Protein AF-A0A7S3FH14-F1 (afdb_monomer)

Mean predicted aligned error: 8.29 Å

Radius of gyration: 18.26 Å; Cα contacts (8 Å, |Δi|>4): 324; chains: 1; bounding box: 45×40×47 Å

Secondary structure (DSSP, 8-state):
-GGGT--EEEEEETHHHHHSTT--SEEEEE----TT-SSHHHHHHHHHHHHHHTSTTS-SEEEE---HHHHHHHHH-TTSHHHHHHHHHHHHHHHHHHHHHTTSTTSSEEEEEE-S----TTS--SS-SHHHH---EEEEEE--TT----S----SSS-------SS-----EETTEE---PPP--THHHHHHHHHHTT-PPPTT--PPP-HHHHHHH-GGG-TT-

Sequence (226 aa):
MRANGRRVWAFGDDTWDGLLPNAFDRASFYPSFDVKDLDTVDRGAVAGMEEALAAPGQWDVAVAHFL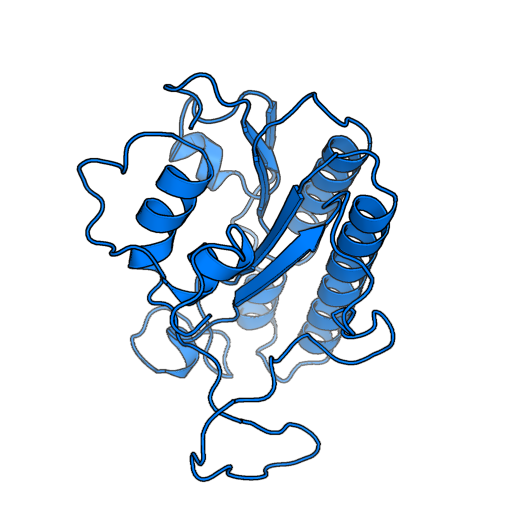GVDHCGHTYAVDHASMHAKLRWTDEVVEAAAAKLAQGQHGRALLIVMGDHGQTMTGDHGGQTPEETNSVLVAAVFGDEGQEEEEGVVALDGKLLTRAARGDCGARTSGNWTDGCLPIMPQLDFAATLALMMGVPVPFSSLGAVSADLWALAHPADRPGV

Organism: NCBI:txid676789

pLDDT: mean 82.59, std 22.15, range [26.31, 98.69]

Foldseek 3Di:
DVVVPFAEEEAFADVCCVVPPPPHPYYDHDHDPPLQDLPPRQVRLLVSLVVPLVDAPNGPYYYRDGCNLLSCCQPPFCPDPSNVVSVVVVVVSLLVSVVSLQVQSNAKDKDKDKDPFAADRNSDQPDDDCRNHDIDIAMAIHHDPDDDPPVPDPDPPDDGPPPQDPDPDDFDDDPPDGPHDRDDDHPLQVQVQVCVLSVHDRPPPRPHDHDPVVNCNSVVVSDPPD

Structure (mmCIF, N/CA/C/O backbone):
data_AF-A0A7S3FH14-F1
#
_entry.id   AF-A0A7S3FH14-F1
#
loop_
_atom_site.group_PDB
_atom_site.id
_atom_site.type_symbol
_atom_site.label_atom_id
_atom_site.label_alt_id
_atom_site.label_comp_id
_atom_site.label_asym_id
_atom_site.label_entity_id
_atom_site.label_seq_id
_atom_site.pdbx_PDB_ins_code
_atom_site.Cartn_x
_atom_site.Cartn_y
_atom_site.Cartn_z
_atom_site.occupancy
_atom_site.B_iso_or_equiv
_atom_site.auth_seq_id
_atom_site.auth_comp_id
_atom_site.auth_asym_id
_atom_site.auth_atom_id
_atom_site.pdbx_PDB_model_num
ATOM 1 N N . MET A 1 1 ? -6.572 -9.018 11.319 1.00 91.69 1 MET A N 1
ATOM 2 C CA . MET A 1 1 ? -7.520 -7.890 11.460 1.00 91.69 1 MET A CA 1
ATOM 3 C C . MET A 1 1 ? -8.964 -8.370 11.571 1.00 91.69 1 MET A C 1
ATOM 5 O O . MET A 1 1 ? -9.491 -8.330 12.675 1.00 91.69 1 MET A O 1
ATOM 9 N N . ARG A 1 2 ? -9.572 -8.904 10.501 1.00 93.81 2 ARG A N 1
ATOM 10 C CA . ARG A 1 2 ? -10.986 -9.329 10.480 1.00 93.81 2 ARG A CA 1
ATOM 11 C C . ARG A 1 2 ? -11.399 -10.309 11.582 1.00 93.81 2 ARG A C 1
ATOM 13 O O . ARG A 1 2 ? -12.393 -10.090 12.262 1.00 93.81 2 ARG A O 1
ATOM 20 N N . ALA A 1 3 ? -10.578 -11.331 11.841 1.00 92.56 3 ALA A N 1
ATOM 21 C CA . ALA A 1 3 ? -10.808 -12.287 12.934 1.00 92.56 3 ALA A CA 1
ATOM 22 C C . ALA A 1 3 ? -10.847 -11.644 14.340 1.00 92.56 3 ALA A C 1
ATOM 24 O O . ALA A 1 3 ? -11.360 -12.251 15.271 1.00 92.56 3 ALA A O 1
ATOM 25 N N . ASN A 1 4 ? -10.334 -10.417 14.488 1.00 95.00 4 ASN A N 1
ATOM 26 C CA . ASN A 1 4 ? -10.378 -9.621 15.717 1.00 95.00 4 ASN A CA 1
ATOM 27 C C . ASN A 1 4 ? -11.415 -8.479 15.629 1.00 95.00 4 ASN A C 1
ATOM 29 O O . ASN A 1 4 ? -11.278 -7.469 16.311 1.00 95.00 4 ASN A O 1
ATOM 33 N N . GLY A 1 5 ? -12.424 -8.605 14.759 1.00 95.62 5 GLY A N 1
ATOM 34 C CA . GLY A 1 5 ? -13.542 -7.662 14.655 1.00 95.62 5 GLY A CA 1
ATOM 35 C C . GLY A 1 5 ? -13.231 -6.342 13.944 1.00 95.62 5 GLY A C 1
ATOM 36 O O . GLY A 1 5 ? -14.051 -5.432 14.002 1.00 95.62 5 GLY A O 1
ATOM 37 N N . ARG A 1 6 ? -12.071 -6.221 13.282 1.00 96.75 6 ARG A N 1
ATOM 38 C CA . ARG A 1 6 ? -11.736 -5.050 12.453 1.00 96.75 6 ARG A CA 1
ATOM 39 C C . ARG A 1 6 ? -12.335 -5.192 11.058 1.00 96.75 6 ARG A C 1
ATOM 41 O O . ARG A 1 6 ? -12.159 -6.237 10.440 1.00 96.75 6 ARG A O 1
ATOM 48 N N . ARG A 1 7 ? -12.971 -4.140 10.552 1.00 97.62 7 ARG A N 1
ATOM 49 C CA . ARG A 1 7 ? -13.554 -4.081 9.207 1.00 97.62 7 ARG A CA 1
ATOM 50 C C . ARG A 1 7 ? -12.477 -3.750 8.188 1.00 97.62 7 ARG A C 1
ATOM 52 O O . ARG A 1 7 ? -11.845 -2.697 8.294 1.00 97.62 7 ARG A O 1
ATOM 59 N N . VAL A 1 8 ? -12.266 -4.639 7.224 1.00 98.00 8 VAL A N 1
ATOM 60 C CA . VAL A 1 8 ? -11.168 -4.523 6.254 1.00 98.00 8 VAL A CA 1
ATOM 61 C C . VAL A 1 8 ? -11.719 -4.389 4.844 1.00 98.00 8 VAL A C 1
ATOM 63 O O . VAL A 1 8 ? -12.441 -5.268 4.371 1.00 98.00 8 VAL A O 1
ATOM 66 N N . TRP A 1 9 ? -11.384 -3.291 4.175 1.00 98.38 9 TRP A N 1
ATOM 67 C CA . TRP A 1 9 ? -11.688 -3.057 2.766 1.00 98.38 9 TRP A CA 1
ATOM 68 C C . TRP A 1 9 ? -10.401 -3.175 1.943 1.00 98.38 9 TRP A C 1
ATOM 70 O O . TRP A 1 9 ? -9.356 -2.693 2.381 1.00 98.38 9 TRP A O 1
ATOM 80 N N . ALA A 1 10 ? -10.458 -3.820 0.778 1.00 98.12 10 ALA A N 1
ATOM 81 C CA . ALA A 1 10 ? -9.296 -3.992 -0.097 1.00 98.12 10 ALA A CA 1
ATOM 82 C C . ALA A 1 10 ? -9.649 -3.805 -1.574 1.00 98.12 10 ALA A C 1
ATOM 84 O O . ALA A 1 10 ? -10.680 -4.276 -2.047 1.00 98.12 10 ALA A O 1
ATOM 85 N N . PHE A 1 11 ? -8.779 -3.134 -2.313 1.00 98.31 11 PHE A N 1
ATOM 86 C CA . PHE A 1 11 ? -8.984 -2.822 -3.721 1.00 98.31 11 PHE A CA 1
ATOM 87 C C . PHE A 1 11 ? -7.672 -2.979 -4.471 1.00 98.31 11 PHE A C 1
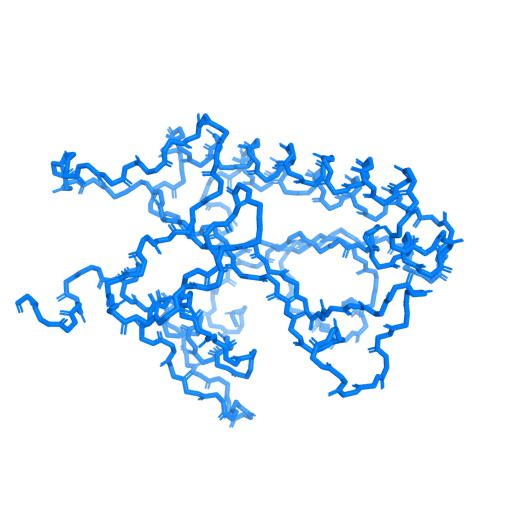ATOM 89 O O . PHE A 1 11 ? -6.638 -2.576 -3.946 1.00 98.31 11 PHE A O 1
ATOM 96 N N . GLY A 1 12 ? -7.703 -3.530 -5.679 1.00 96.94 12 GLY A N 1
ATOM 97 C CA . GLY A 1 12 ? -6.488 -3.711 -6.471 1.00 96.94 12 GLY A CA 1
ATOM 98 C C . GLY A 1 12 ? -6.521 -4.994 -7.273 1.00 96.94 12 GLY A C 1
ATOM 99 O O . GLY A 1 12 ? -7.460 -5.233 -8.024 1.00 96.94 12 GLY A O 1
ATOM 100 N N . ASP A 1 13 ? -5.494 -5.812 -7.147 1.00 95.00 13 ASP A N 1
ATOM 101 C CA . ASP A 1 13 ? -5.299 -6.957 -8.021 1.00 95.00 13 ASP A CA 1
ATOM 102 C C . ASP A 1 13 ? -5.928 -8.255 -7.465 1.00 95.00 13 ASP A C 1
ATOM 104 O O . ASP A 1 13 ? -6.138 -8.418 -6.262 1.00 95.00 13 ASP A O 1
ATOM 108 N N . ASP A 1 14 ? -6.273 -9.181 -8.356 1.00 94.62 14 ASP A N 1
ATOM 109 C CA . ASP A 1 14 ? -7.015 -10.408 -8.045 1.00 94.62 14 ASP A CA 1
ATOM 110 C C . ASP A 1 14 ? -6.205 -11.528 -7.379 1.00 94.62 14 ASP A C 1
ATOM 112 O O . ASP A 1 14 ? -6.796 -12.509 -6.913 1.00 94.62 14 ASP A O 1
ATOM 116 N N . THR A 1 15 ? -4.885 -11.386 -7.226 1.00 93.75 15 THR A N 1
ATOM 117 C CA . THR A 1 15 ? -4.084 -12.385 -6.501 1.00 93.75 15 THR A CA 1
ATOM 118 C C . THR A 1 15 ? -4.471 -12.453 -5.021 1.00 93.75 15 THR A C 1
ATOM 120 O O . THR A 1 15 ? -4.422 -13.526 -4.407 1.00 93.75 15 THR A O 1
ATOM 123 N N . TRP A 1 16 ? -4.935 -11.336 -4.450 1.00 94.25 16 TRP A N 1
ATOM 124 C CA . TRP A 1 16 ? -5.326 -11.240 -3.044 1.00 94.25 16 TRP A CA 1
ATOM 125 C C . TRP A 1 16 ? -6.564 -12.077 -2.718 1.00 94.25 16 TRP A C 1
ATOM 127 O O . TRP A 1 16 ? -6.647 -12.615 -1.613 1.00 94.25 16 TRP A O 1
ATOM 137 N N . ASP A 1 17 ? -7.493 -12.252 -3.661 1.00 88.56 17 ASP A N 1
ATOM 138 C CA . ASP A 1 17 ? -8.692 -13.075 -3.445 1.00 88.56 17 ASP A CA 1
ATOM 139 C C . ASP A 1 17 ? -8.326 -14.554 -3.239 1.00 88.56 17 ASP A C 1
ATOM 141 O O . ASP A 1 17 ? -8.835 -15.228 -2.340 1.00 88.56 17 ASP A O 1
ATOM 145 N N . GLY A 1 18 ? -7.363 -15.045 -4.025 1.00 88.62 18 GLY A N 1
ATOM 146 C CA . GLY A 1 18 ? -6.852 -16.409 -3.904 1.00 88.62 18 GLY A CA 1
ATOM 147 C C . GLY A 1 18 ? -5.981 -16.627 -2.664 1.00 88.62 18 GLY A C 1
ATOM 148 O O . GLY A 1 18 ? -6.071 -17.675 -2.023 1.00 88.62 18 GLY A O 1
ATOM 149 N N . LEU A 1 19 ? -5.135 -15.651 -2.319 1.00 93.00 19 LEU A N 1
ATOM 150 C CA . LEU A 1 19 ? -4.170 -15.762 -1.217 1.00 93.00 19 LEU A CA 1
ATOM 151 C C . LEU A 1 19 ? -4.791 -15.518 0.162 1.00 93.00 19 LEU A C 1
ATOM 153 O O . LEU A 1 19 ? -4.361 -16.119 1.149 1.00 93.00 19 LEU A O 1
ATOM 157 N N . LEU A 1 20 ? -5.787 -14.637 0.243 1.00 92.50 20 LEU A N 1
ATOM 158 C CA . LEU A 1 20 ? -6.373 -14.162 1.494 1.00 92.50 20 LEU A CA 1
ATOM 159 C C . LEU A 1 20 ? -7.896 -14.386 1.520 1.00 92.50 20 LEU A C 1
ATOM 161 O O . LEU A 1 20 ? -8.667 -13.441 1.734 1.00 92.50 20 LEU A O 1
ATOM 165 N N . PRO A 1 21 ? -8.367 -15.640 1.364 1.00 88.75 21 PRO A N 1
ATOM 166 C CA . PRO A 1 21 ? -9.791 -15.925 1.321 1.00 88.75 21 PRO A CA 1
ATOM 167 C C . PRO A 1 21 ? -10.455 -15.508 2.635 1.00 88.75 21 PRO A C 1
ATOM 169 O O . PRO A 1 21 ? -10.011 -15.867 3.728 1.00 88.75 21 PRO A O 1
ATOM 172 N N . ASN A 1 22 ? -11.565 -14.778 2.532 1.00 91.19 22 ASN A N 1
ATOM 173 C CA . ASN A 1 22 ? -12.313 -14.237 3.672 1.00 91.19 22 ASN A CA 1
ATOM 174 C C . ASN A 1 22 ? -11.539 -13.213 4.528 1.00 91.19 22 ASN A C 1
ATOM 176 O O . ASN A 1 22 ? -11.946 -12.960 5.665 1.00 91.19 22 ASN A O 1
ATOM 180 N N . ALA A 1 23 ? -10.457 -12.603 4.040 1.00 93.81 23 ALA A N 1
ATOM 181 C CA . ALA A 1 23 ? -9.751 -11.565 4.797 1.00 93.81 23 ALA A CA 1
ATOM 182 C C . ALA A 1 23 ? -10.461 -10.200 4.784 1.00 93.81 23 ALA A C 1
ATOM 184 O O . ALA A 1 23 ? -10.223 -9.390 5.683 1.00 93.81 23 ALA A O 1
ATOM 185 N N . PHE A 1 24 ? -11.353 -9.973 3.815 1.00 96.25 24 PHE A N 1
ATOM 186 C CA . PHE A 1 24 ? -11.960 -8.672 3.533 1.00 96.25 24 PHE A CA 1
ATOM 187 C C . PHE A 1 24 ? -13.480 -8.689 3.731 1.00 96.25 24 PHE A C 1
ATOM 189 O O . PHE A 1 24 ? -14.153 -9.679 3.440 1.00 96.25 24 PHE A O 1
ATOM 196 N N . ASP A 1 25 ? -14.021 -7.582 4.233 1.00 96.75 25 ASP A N 1
ATOM 197 C CA . ASP A 1 25 ? -15.464 -7.334 4.347 1.00 96.75 25 ASP A CA 1
ATOM 198 C C . ASP A 1 25 ? -16.029 -6.684 3.083 1.00 96.75 25 ASP A C 1
ATOM 200 O O . ASP A 1 25 ? -17.197 -6.877 2.746 1.00 96.75 25 ASP A O 1
ATOM 204 N N . ARG A 1 26 ? -15.183 -5.940 2.366 1.00 96.81 26 ARG A N 1
ATOM 205 C CA . ARG A 1 26 ? -15.458 -5.398 1.039 1.00 96.81 26 ARG A CA 1
ATOM 206 C C . ARG A 1 26 ? -14.201 -5.539 0.196 1.00 96.81 26 ARG A C 1
ATOM 208 O O . ARG A 1 26 ? -13.120 -5.184 0.661 1.00 96.81 26 ARG A O 1
ATOM 215 N N . ALA A 1 27 ? -14.350 -6.041 -1.024 1.00 96.94 27 ALA A N 1
ATOM 216 C CA . ALA A 1 27 ? -13.247 -6.133 -1.962 1.00 96.94 27 ALA A CA 1
ATOM 217 C C . ALA A 1 27 ? -13.682 -5.801 -3.390 1.00 96.94 27 ALA A C 1
ATOM 219 O O . ALA A 1 27 ? -14.811 -6.107 -3.776 1.00 96.94 27 ALA A O 1
ATOM 220 N N . SER A 1 28 ? -12.784 -5.189 -4.161 1.00 96.94 28 SER A N 1
ATOM 221 C CA . SER A 1 28 ? -12.917 -5.054 -5.614 1.00 96.94 28 SER A CA 1
ATOM 222 C C . SER A 1 28 ? -11.564 -5.311 -6.257 1.00 96.94 28 SER A C 1
ATOM 224 O O . SER A 1 28 ? -10.623 -4.544 -6.043 1.00 96.94 28 SER A O 1
ATOM 226 N N . PHE A 1 29 ? -11.472 -6.399 -7.016 1.00 96.88 29 PHE A N 1
ATOM 227 C CA . PHE A 1 29 ? -10.223 -6.850 -7.606 1.00 96.88 29 PHE A CA 1
ATOM 228 C C . PHE A 1 29 ? -10.301 -6.949 -9.127 1.00 96.88 29 PHE A C 1
ATOM 230 O O . PHE A 1 29 ? -11.369 -7.202 -9.690 1.00 96.88 29 PHE A O 1
ATOM 237 N N . TYR A 1 30 ? -9.157 -6.749 -9.775 1.00 96.38 30 TYR A N 1
ATOM 238 C CA . TYR A 1 30 ? -9.013 -6.671 -11.225 1.00 96.38 30 TYR A CA 1
ATOM 239 C C . TYR A 1 30 ? -7.910 -7.627 -11.715 1.00 96.38 30 TYR A C 1
ATOM 241 O O . TYR A 1 30 ? -6.971 -7.893 -10.962 1.00 96.38 30 TYR A O 1
ATOM 249 N N . PRO A 1 31 ? -7.997 -8.136 -12.962 1.00 94.88 31 PRO A N 1
ATOM 250 C CA . PRO A 1 31 ? -6.993 -9.039 -13.523 1.00 94.88 31 PRO A CA 1
ATOM 251 C C . PRO A 1 31 ? -5.582 -8.450 -13.487 1.00 94.88 31 PRO A C 1
ATOM 253 O O . PRO A 1 31 ? -5.347 -7.355 -13.994 1.00 94.88 31 PRO A O 1
ATOM 256 N N . SER A 1 32 ? -4.654 -9.208 -12.912 1.00 93.25 32 SER A N 1
ATOM 257 C CA . SER A 1 32 ? -3.318 -8.733 -12.529 1.00 93.25 32 SER A CA 1
ATOM 258 C C . SER A 1 32 ? -2.188 -9.088 -13.500 1.00 93.25 32 SER A C 1
ATOM 260 O O . SER A 1 32 ? -1.166 -8.419 -13.525 1.00 93.25 32 SER A O 1
ATOM 262 N N . PHE A 1 33 ? -2.347 -10.122 -14.331 1.00 92.62 33 PHE A N 1
ATOM 263 C CA . PHE A 1 33 ? -1.221 -10.711 -15.075 1.00 92.62 33 PHE A CA 1
ATOM 264 C C . PHE A 1 33 ? -0.878 -10.046 -16.421 1.00 92.62 33 PHE A C 1
ATOM 266 O O . PHE A 1 33 ? 0.069 -10.478 -17.085 1.00 92.62 33 PHE A O 1
ATOM 273 N N . ASP A 1 34 ? -1.627 -9.030 -16.862 1.00 94.50 34 ASP A N 1
ATOM 274 C CA . ASP A 1 34 ? -1.262 -8.270 -18.064 1.00 94.50 34 ASP A CA 1
ATOM 275 C C . ASP A 1 34 ? -0.283 -7.146 -17.710 1.00 94.50 34 ASP A C 1
ATOM 277 O O . ASP A 1 34 ? -0.680 -6.019 -17.428 1.00 94.50 34 ASP A O 1
ATOM 281 N N . VAL A 1 35 ? 1.015 -7.448 -17.778 1.00 93.25 35 VAL A N 1
ATOM 282 C CA . VAL A 1 35 ? 2.091 -6.485 -17.476 1.00 93.25 35 VAL A CA 1
ATOM 283 C C . VAL A 1 35 ? 2.088 -5.244 -18.377 1.00 93.25 35 VAL A C 1
ATOM 285 O O . VAL A 1 35 ? 2.743 -4.258 -18.056 1.00 93.25 35 VAL A O 1
ATOM 288 N N . LYS A 1 36 ? 1.375 -5.265 -19.514 1.00 94.88 36 LYS A N 1
ATOM 289 C CA . LYS A 1 36 ? 1.243 -4.094 -20.397 1.00 94.88 36 LYS A CA 1
ATOM 290 C C . LYS A 1 36 ? 0.120 -3.160 -19.967 1.00 94.88 36 LYS A C 1
ATOM 292 O O . LYS A 1 36 ? 0.074 -2.021 -20.434 1.00 94.88 36 LYS A O 1
ATOM 297 N N . ASP A 1 37 ? -0.785 -3.636 -19.123 1.00 96.50 37 ASP A N 1
ATOM 298 C CA . ASP A 1 37 ? -1.816 -2.815 -18.518 1.00 96.50 37 ASP A CA 1
ATOM 299 C C . ASP A 1 37 ? -1.227 -2.070 -17.322 1.00 96.50 37 ASP A C 1
ATOM 301 O O . ASP A 1 37 ? -0.882 -2.663 -16.302 1.00 96.50 37 ASP A O 1
ATOM 305 N N . LEU A 1 38 ? -1.102 -0.752 -17.457 1.00 97.06 38 LEU A N 1
ATOM 306 C CA . LEU A 1 38 ? -0.613 0.102 -16.380 1.00 97.06 38 LEU A CA 1
ATOM 307 C C . LEU A 1 38 ? -1.748 0.673 -15.526 1.00 97.06 38 LEU A C 1
ATOM 309 O O . LEU A 1 38 ? -1.471 1.288 -14.503 1.00 97.06 38 LEU A O 1
ATOM 313 N N . ASP A 1 39 ? -3.008 0.557 -15.945 1.00 97.69 39 ASP A N 1
ATOM 314 C CA . ASP A 1 39 ? -4.057 1.478 -15.508 1.00 97.69 39 ASP A CA 1
ATOM 315 C C . ASP A 1 39 ? -5.303 0.813 -14.935 1.00 97.69 39 ASP A C 1
ATOM 317 O O . ASP A 1 39 ? -5.918 1.409 -14.051 1.00 97.69 39 ASP A O 1
ATOM 321 N N . THR A 1 40 ? -5.723 -0.364 -15.405 1.00 97.62 40 THR A N 1
ATOM 322 C CA . THR A 1 40 ? -7.016 -0.932 -14.979 1.00 97.62 40 THR A CA 1
ATOM 323 C C . THR A 1 40 ? -7.045 -1.204 -13.479 1.00 97.62 40 THR A C 1
ATOM 325 O O . THR A 1 40 ? -7.965 -0.755 -12.792 1.00 97.62 40 THR A O 1
ATOM 328 N N . VAL A 1 41 ? -6.021 -1.894 -12.969 1.00 97.88 41 VAL A N 1
ATOM 329 C CA . VAL A 1 41 ? -5.893 -2.232 -11.545 1.00 97.88 41 VAL A CA 1
ATOM 330 C C . VAL A 1 41 ? -5.798 -0.960 -10.708 1.00 97.88 41 VAL A C 1
ATOM 332 O O . VAL A 1 41 ? -6.593 -0.763 -9.794 1.00 97.88 41 VAL A O 1
ATOM 335 N N . ASP A 1 42 ? -4.900 -0.050 -11.081 1.00 98.44 42 ASP A N 1
ATOM 336 C CA . ASP A 1 42 ? -4.650 1.187 -10.345 1.00 98.44 42 ASP A CA 1
ATOM 337 C C . ASP A 1 42 ? -5.878 2.108 -10.298 1.00 98.44 42 ASP A C 1
ATOM 339 O O . ASP A 1 42 ? -6.232 2.624 -9.240 1.00 98.44 42 ASP A O 1
ATOM 343 N N . ARG A 1 43 ? -6.583 2.306 -11.420 1.00 98.44 43 ARG A N 1
ATOM 344 C CA . ARG A 1 43 ? -7.821 3.109 -11.441 1.00 98.44 43 ARG A CA 1
ATOM 345 C C . ARG A 1 43 ? -8.918 2.459 -10.609 1.00 98.44 43 ARG A C 1
ATOM 347 O O . ARG A 1 43 ? -9.675 3.159 -9.939 1.00 98.44 43 ARG A O 1
ATOM 354 N N . GLY A 1 44 ? -8.997 1.133 -10.647 1.00 98.31 44 GLY A N 1
ATOM 355 C CA . GLY A 1 44 ? -9.900 0.358 -9.814 1.00 98.31 44 GLY A CA 1
ATOM 356 C C . GLY A 1 44 ? -9.603 0.497 -8.320 1.00 98.31 44 GLY A C 1
ATOM 357 O O . GLY A 1 44 ? -10.529 0.687 -7.527 1.00 98.31 44 GLY A O 1
ATOM 358 N N . ALA A 1 45 ? -8.322 0.462 -7.948 1.00 98.44 45 ALA A N 1
ATOM 359 C CA . ALA A 1 45 ? -7.846 0.681 -6.588 1.00 98.44 45 ALA A CA 1
ATOM 360 C C . ALA A 1 45 ? -8.166 2.103 -6.103 1.00 98.44 45 ALA A C 1
ATOM 362 O O . ALA A 1 45 ? -8.698 2.268 -5.004 1.00 98.44 45 ALA A O 1
ATOM 363 N N . VAL A 1 46 ? -7.941 3.119 -6.946 1.00 98.69 46 VAL A N 1
ATOM 364 C CA . VAL A 1 46 ? -8.295 4.519 -6.652 1.00 98.69 46 VAL A CA 1
ATOM 365 C C . VAL A 1 46 ? -9.796 4.685 -6.440 1.00 98.69 46 VAL A C 1
ATOM 367 O O . VAL A 1 46 ? -10.193 5.269 -5.438 1.00 98.69 46 VAL A O 1
ATOM 370 N N . ALA A 1 47 ? -10.642 4.128 -7.309 1.00 98.56 47 ALA A N 1
ATOM 371 C CA . ALA A 1 47 ? -12.094 4.223 -7.147 1.00 98.56 47 ALA A CA 1
ATOM 372 C C . ALA A 1 47 ? -12.574 3.610 -5.817 1.00 98.56 47 ALA A C 1
ATOM 374 O O . ALA A 1 47 ? -13.440 4.168 -5.142 1.00 98.56 47 ALA A O 1
ATOM 375 N N . GLY A 1 48 ? -11.989 2.479 -5.409 1.00 98.38 48 GLY A N 1
ATOM 376 C CA . GLY A 1 48 ? -12.272 1.865 -4.112 1.00 98.38 48 GLY A CA 1
ATOM 377 C C . GLY A 1 48 ? -11.759 2.689 -2.926 1.00 98.38 48 GLY A C 1
ATOM 378 O O . GLY A 1 48 ? -12.462 2.852 -1.928 1.00 98.38 48 GLY A O 1
ATOM 379 N N . MET A 1 49 ? -10.563 3.271 -3.044 1.00 98.31 49 MET A N 1
ATOM 380 C CA . MET A 1 49 ? -10.018 4.192 -2.046 1.00 98.31 49 MET A CA 1
ATOM 381 C C . MET A 1 49 ? -10.910 5.426 -1.868 1.00 98.31 49 MET A C 1
ATOM 383 O O . MET A 1 49 ? -11.204 5.812 -0.739 1.00 98.31 49 MET A O 1
ATOM 387 N N . GLU A 1 50 ? -11.381 6.025 -2.962 1.00 98.31 50 GLU A N 1
ATOM 388 C CA . GLU A 1 50 ? -12.315 7.153 -2.929 1.00 98.31 50 GLU A CA 1
ATOM 389 C C . GLU A 1 50 ? -13.648 6.768 -2.281 1.00 98.31 50 GLU A C 1
ATOM 391 O O . GLU A 1 50 ? -14.187 7.541 -1.487 1.00 98.31 50 GLU A O 1
ATOM 396 N N . GLU A 1 51 ? -14.156 5.560 -2.550 1.00 98.25 51 GLU A N 1
ATOM 397 C CA . GLU A 1 51 ? -15.335 5.030 -1.862 1.00 98.25 51 GLU A CA 1
ATOM 398 C C . GLU A 1 51 ? -15.099 4.923 -0.346 1.00 98.25 51 GLU A C 1
ATOM 400 O O . GLU A 1 51 ? -15.943 5.350 0.444 1.00 98.25 51 GLU A O 1
ATOM 405 N N . ALA A 1 52 ? -13.944 4.397 0.074 1.00 98.38 52 ALA A N 1
ATOM 406 C CA . ALA A 1 52 ? -13.582 4.295 1.485 1.00 98.38 52 ALA A CA 1
ATOM 407 C C . ALA A 1 52 ? -13.483 5.680 2.146 1.00 98.38 52 ALA A C 1
ATOM 409 O O . ALA A 1 52 ? -14.059 5.906 3.214 1.00 98.38 52 ALA A O 1
ATOM 410 N N . LEU A 1 53 ? -12.807 6.634 1.501 1.00 97.75 53 LEU A N 1
ATOM 411 C CA . LEU A 1 53 ? -12.685 8.012 1.984 1.00 97.75 53 LEU A CA 1
ATOM 412 C C . LEU A 1 53 ? -14.050 8.723 2.059 1.00 97.75 53 LEU A C 1
ATOM 414 O O . LEU A 1 53 ? -14.276 9.544 2.939 1.00 97.75 53 LEU A O 1
ATOM 418 N N . ALA A 1 54 ? -15.008 8.377 1.198 1.00 97.62 54 ALA A N 1
ATOM 419 C CA . ALA A 1 54 ? -16.372 8.905 1.263 1.00 97.62 54 ALA A CA 1
ATOM 420 C C . ALA A 1 54 ? -17.265 8.222 2.322 1.00 97.62 54 ALA A C 1
ATOM 422 O O . ALA A 1 54 ? -18.390 8.669 2.555 1.00 97.62 54 ALA A O 1
ATOM 423 N N . ALA A 1 55 ? -16.789 7.152 2.966 1.00 97.25 55 ALA A N 1
ATOM 424 C CA . ALA A 1 55 ? -17.549 6.329 3.905 1.00 97.25 55 ALA A CA 1
ATOM 425 C C . ALA A 1 55 ? -16.894 6.272 5.304 1.00 97.25 55 ALA A C 1
ATOM 427 O O . ALA A 1 55 ? -16.564 5.180 5.792 1.00 97.25 55 ALA A O 1
ATOM 428 N N . PRO A 1 56 ? -16.695 7.422 5.984 1.00 94.50 56 PRO A N 1
ATOM 429 C CA . PRO A 1 56 ? -16.083 7.449 7.306 1.00 94.50 56 PRO A CA 1
ATOM 430 C C . PRO A 1 56 ? -16.849 6.560 8.290 1.00 94.50 56 PRO A C 1
ATOM 432 O O . PRO A 1 56 ? -18.081 6.512 8.312 1.00 94.50 56 PRO A O 1
ATOM 435 N N . GLY A 1 57 ? -16.096 5.821 9.103 1.00 94.25 57 GLY A N 1
ATOM 436 C CA . GLY A 1 57 ? -16.651 4.925 10.107 1.00 94.25 57 GLY A CA 1
ATOM 437 C C . GLY A 1 57 ? -17.239 3.623 9.564 1.00 94.25 57 GLY A C 1
ATOM 438 O O . GLY A 1 57 ? -17.828 2.911 10.369 1.00 94.25 57 GLY A O 1
ATOM 439 N N . GLN A 1 58 ? -17.087 3.278 8.276 1.00 97.25 58 GLN A N 1
ATOM 440 C CA . GLN A 1 58 ? -17.503 1.977 7.708 1.00 97.25 58 GLN A CA 1
ATOM 441 C C . GLN A 1 58 ? -16.374 0.937 7.616 1.00 97.25 58 GLN A C 1
ATOM 443 O O . GLN A 1 58 ? -16.641 -0.260 7.491 1.00 97.25 58 GLN A O 1
ATOM 448 N N . TRP A 1 59 ? -15.126 1.375 7.728 1.00 97.62 59 TRP A N 1
ATOM 449 C CA . TRP A 1 59 ? -13.923 0.549 7.694 1.00 97.62 59 TRP A CA 1
ATOM 450 C C . TRP A 1 59 ? -12.999 0.936 8.851 1.00 97.62 59 TRP A C 1
ATOM 452 O O . TRP A 1 59 ? -13.079 2.051 9.365 1.00 97.62 59 TRP A O 1
ATOM 462 N N . ASP A 1 60 ? -12.141 0.004 9.261 1.00 97.25 60 ASP A N 1
ATOM 463 C CA . ASP A 1 60 ? -11.049 0.264 10.210 1.00 97.25 60 ASP A CA 1
ATOM 464 C C . ASP A 1 60 ? -9.684 0.172 9.510 1.00 97.25 60 ASP A C 1
ATOM 466 O O . ASP A 1 60 ? -8.731 0.827 9.919 1.00 97.25 60 ASP A O 1
ATOM 470 N N . VAL A 1 61 ? -9.595 -0.621 8.435 1.00 97.19 61 VAL A N 1
ATOM 471 C CA . VAL A 1 61 ? -8.454 -0.660 7.512 1.00 97.19 61 VAL A CA 1
ATOM 472 C C . VAL A 1 61 ? -8.984 -0.646 6.081 1.00 97.19 61 VAL A C 1
ATOM 474 O O . VAL A 1 61 ? -9.828 -1.473 5.737 1.00 97.19 61 VAL A O 1
ATOM 477 N N . ALA A 1 62 ? -8.480 0.263 5.254 1.00 98.00 62 ALA A N 1
ATOM 478 C CA . ALA A 1 62 ? -8.710 0.275 3.814 1.00 98.00 62 ALA A CA 1
ATOM 479 C C . ALA A 1 62 ? -7.360 0.170 3.098 1.00 98.00 62 ALA A C 1
ATOM 481 O O . ALA A 1 62 ? -6.420 0.876 3.459 1.00 98.00 62 ALA A O 1
ATOM 482 N N . VAL A 1 63 ? -7.262 -0.720 2.111 1.00 98.19 63 VAL A N 1
ATOM 483 C CA . VAL A 1 63 ? -6.040 -0.941 1.330 1.00 98.19 63 VAL A CA 1
ATOM 484 C C . VAL A 1 63 ? -6.339 -0.753 -0.149 1.00 98.19 63 VAL A C 1
ATOM 486 O O . VAL A 1 63 ? -7.271 -1.360 -0.671 1.00 98.19 63 VAL A O 1
ATOM 489 N N . ALA A 1 64 ? -5.536 0.069 -0.815 1.00 98.38 64 ALA A N 1
ATOM 490 C CA . ALA A 1 64 ? -5.522 0.206 -2.263 1.00 98.38 64 ALA A CA 1
ATOM 491 C C . ALA A 1 64 ? -4.159 -0.281 -2.764 1.00 98.38 64 ALA A C 1
ATOM 493 O O . ALA A 1 64 ? -3.131 0.289 -2.407 1.00 98.38 64 ALA A O 1
ATOM 494 N N . HIS A 1 65 ? -4.163 -1.371 -3.522 1.00 98.12 65 HIS A N 1
ATOM 495 C CA . HIS A 1 65 ? -2.980 -2.034 -4.049 1.00 98.12 65 HIS A CA 1
ATOM 496 C C . HIS A 1 65 ? -2.817 -1.700 -5.536 1.00 98.12 65 HIS A C 1
ATOM 498 O O . HIS A 1 65 ? -3.767 -1.822 -6.311 1.00 98.12 65 HIS A O 1
ATOM 504 N N . PHE A 1 66 ? -1.625 -1.240 -5.908 1.00 97.94 66 PHE A N 1
ATOM 505 C CA . PHE A 1 66 ? -1.299 -0.713 -7.232 1.00 97.94 66 PHE A CA 1
ATOM 506 C C . PHE A 1 66 ? -0.279 -1.637 -7.898 1.00 97.94 66 PHE A C 1
ATOM 508 O O . PHE A 1 66 ? 0.594 -2.166 -7.219 1.00 97.94 66 PHE A O 1
ATOM 515 N N . LEU A 1 67 ? -0.354 -1.783 -9.219 1.00 97.38 67 LEU A N 1
ATOM 516 C CA . LEU A 1 67 ? 0.602 -2.553 -10.028 1.00 97.38 67 LEU A CA 1
ATOM 517 C C . LEU A 1 67 ? 1.286 -1.707 -11.099 1.00 97.38 67 LEU A C 1
ATOM 519 O O . LEU A 1 67 ? 2.324 -2.090 -11.633 1.00 97.38 67 LEU A O 1
ATOM 523 N N . GLY A 1 68 ? 0.733 -0.542 -11.435 1.00 97.31 68 GLY A N 1
ATOM 524 C CA . GLY A 1 68 ? 1.152 0.180 -12.627 1.00 97.31 68 GLY A CA 1
ATOM 525 C C . GLY A 1 68 ? 2.608 0.656 -12.621 1.00 97.31 68 GLY A C 1
ATOM 526 O O . GLY A 1 68 ? 3.185 0.809 -13.695 1.00 97.31 68 GLY A O 1
ATOM 527 N N . VAL A 1 69 ? 3.224 0.870 -11.452 1.00 97.06 69 VAL A N 1
ATOM 528 C CA . VAL A 1 69 ? 4.663 1.189 -11.351 1.00 97.06 69 VAL A CA 1
ATOM 529 C C . VAL A 1 69 ? 5.522 -0.034 -11.679 1.00 97.06 69 VAL A C 1
ATOM 531 O O . VAL A 1 69 ? 6.435 0.088 -12.492 1.00 97.06 69 VAL A O 1
ATOM 534 N N . ASP A 1 70 ? 5.208 -1.201 -11.118 1.00 96.75 70 ASP A N 1
ATOM 535 C CA . ASP A 1 70 ? 5.911 -2.458 -11.410 1.00 96.75 70 ASP A CA 1
ATOM 536 C C . ASP A 1 70 ? 5.766 -2.842 -12.892 1.00 96.75 70 ASP A C 1
ATOM 538 O O . ASP A 1 70 ? 6.742 -2.978 -13.633 1.00 96.75 70 ASP A O 1
ATOM 542 N N . HIS A 1 71 ? 4.527 -2.861 -13.381 1.00 97.50 71 HIS A N 1
ATOM 543 C CA . HIS A 1 71 ? 4.209 -3.147 -14.778 1.00 97.50 71 HIS A CA 1
ATOM 544 C C . HIS A 1 71 ? 4.911 -2.188 -15.750 1.00 97.50 71 HIS A C 1
ATOM 546 O O . HIS A 1 71 ? 5.363 -2.588 -16.830 1.00 97.50 71 HIS A O 1
ATOM 552 N N . CYS A 1 72 ? 5.042 -0.910 -15.375 1.00 97.69 72 CYS A N 1
ATOM 553 C CA . CYS A 1 72 ? 5.765 0.059 -16.187 1.00 97.69 72 CYS A CA 1
ATOM 554 C C . CYS A 1 72 ? 7.265 -0.253 -16.238 1.00 97.69 72 CYS A C 1
ATOM 556 O O . CYS A 1 72 ? 7.874 -0.058 -17.291 1.00 97.69 72 CYS A O 1
ATOM 558 N N . GLY A 1 73 ? 7.846 -0.745 -15.142 1.00 97.12 73 GLY A N 1
ATOM 559 C CA . GLY A 1 73 ? 9.225 -1.221 -15.090 1.00 97.12 73 GLY A CA 1
ATOM 560 C C . GLY A 1 73 ? 9.467 -2.335 -16.100 1.00 97.12 73 GLY A C 1
ATOM 561 O O . GLY A 1 73 ? 10.300 -2.173 -16.991 1.00 97.12 73 GLY A O 1
ATOM 562 N N . HIS A 1 74 ? 8.671 -3.405 -16.042 1.00 96.56 74 HIS A N 1
ATOM 563 C CA . HIS A 1 74 ? 8.774 -4.538 -16.977 1.00 96.56 74 HIS A CA 1
ATOM 564 C C . HIS A 1 74 ? 8.521 -4.155 -18.434 1.00 96.56 74 HIS A C 1
ATOM 566 O O . HIS A 1 74 ? 9.178 -4.659 -19.346 1.00 96.56 74 HIS A O 1
ATOM 572 N N . THR A 1 75 ? 7.542 -3.281 -18.680 1.00 96.62 75 THR A N 1
ATOM 573 C CA . THR A 1 75 ? 7.121 -2.945 -20.046 1.00 96.62 75 THR A CA 1
ATOM 574 C C . THR A 1 75 ? 8.039 -1.922 -20.712 1.00 96.62 75 THR A C 1
ATOM 576 O O . THR A 1 75 ? 8.275 -2.012 -21.920 1.00 96.62 75 THR A O 1
ATOM 579 N N . TYR A 1 76 ? 8.536 -0.937 -19.959 1.00 96.62 76 TYR A N 1
ATOM 580 C CA . TYR A 1 76 ? 9.209 0.239 -20.515 1.00 96.62 76 TYR A CA 1
ATOM 581 C C . TYR A 1 76 ? 10.599 0.534 -19.941 1.00 96.62 76 TYR A C 1
ATOM 583 O O . TYR A 1 76 ? 11.277 1.392 -20.507 1.00 96.62 76 TYR A O 1
ATOM 591 N N . ALA A 1 77 ? 11.036 -0.164 -18.888 1.00 94.69 77 ALA A N 1
ATOM 592 C CA . ALA A 1 77 ? 12.170 0.198 -18.035 1.00 94.69 77 ALA A CA 1
ATOM 593 C C . ALA A 1 77 ? 11.919 1.462 -17.183 1.00 94.69 77 ALA A C 1
ATOM 595 O O . ALA A 1 77 ? 10.976 2.229 -17.398 1.00 94.69 77 ALA A O 1
ATOM 596 N N . VAL A 1 78 ? 12.771 1.673 -16.176 1.00 93.25 78 VAL A N 1
ATOM 597 C CA . VAL A 1 78 ? 12.564 2.711 -15.149 1.00 93.25 78 VAL A CA 1
ATOM 598 C C . VAL A 1 78 ? 12.800 4.127 -15.683 1.00 93.25 78 VAL A C 1
ATOM 600 O O . VAL A 1 78 ? 12.080 5.050 -15.313 1.00 93.25 78 VAL A O 1
ATOM 603 N N . ASP A 1 79 ? 13.760 4.313 -16.593 1.00 94.12 79 ASP A N 1
ATOM 604 C CA . ASP A 1 79 ? 14.093 5.620 -17.195 1.00 94.12 79 ASP A CA 1
ATOM 605 C C . ASP A 1 79 ? 13.247 5.918 -18.448 1.00 94.12 79 ASP A C 1
ATOM 607 O O . ASP A 1 79 ? 13.746 6.305 -19.507 1.00 94.12 79 ASP A O 1
ATOM 611 N N . HIS A 1 80 ? 11.941 5.658 -18.366 1.00 97.50 80 HIS A N 1
ATOM 612 C CA . HIS A 1 80 ? 11.005 5.890 -19.463 1.00 97.50 80 HIS A CA 1
ATOM 613 C C . HIS A 1 80 ? 9.969 6.954 -19.106 1.00 97.50 80 HIS A C 1
ATOM 615 O O . HIS A 1 80 ? 9.499 7.055 -17.973 1.00 97.50 80 HIS A O 1
ATOM 621 N N . ALA A 1 81 ? 9.525 7.725 -20.104 1.00 97.75 81 ALA A N 1
ATOM 622 C CA . ALA A 1 81 ? 8.512 8.768 -19.925 1.00 97.75 81 ALA A CA 1
ATOM 623 C C . ALA A 1 81 ? 7.214 8.245 -19.276 1.00 97.75 81 ALA A C 1
ATOM 625 O O . ALA A 1 81 ? 6.600 8.960 -18.483 1.00 97.75 81 ALA A O 1
ATOM 626 N N . SER A 1 82 ? 6.834 6.997 -19.576 1.00 97.62 82 SER A N 1
ATOM 627 C CA . SER A 1 82 ? 5.699 6.306 -18.947 1.00 97.62 82 SER A CA 1
ATOM 628 C C . SER A 1 82 ? 5.891 6.128 -17.442 1.00 97.62 82 SER A C 1
ATOM 630 O O . SER A 1 82 ? 4.957 6.400 -16.699 1.00 97.62 82 SER A O 1
ATOM 632 N N . MET A 1 83 ? 7.095 5.762 -16.985 1.00 97.50 83 MET A N 1
ATOM 633 C CA . MET A 1 83 ? 7.393 5.603 -15.558 1.00 97.50 83 MET A CA 1
ATOM 634 C C . MET A 1 83 ? 7.257 6.942 -14.842 1.00 97.50 83 MET A C 1
ATOM 636 O O . MET A 1 83 ? 6.559 7.056 -13.840 1.00 97.50 83 MET A O 1
ATOM 640 N N . HIS A 1 84 ? 7.839 8.000 -15.409 1.00 96.06 84 HIS A N 1
ATOM 641 C CA . HIS A 1 84 ? 7.709 9.341 -14.845 1.00 96.06 84 HIS A CA 1
ATOM 642 C C . HIS A 1 84 ? 6.259 9.832 -14.808 1.00 96.06 84 HIS A C 1
ATOM 644 O O . HIS A 1 84 ? 5.863 10.508 -13.862 1.00 96.06 84 HIS A O 1
ATOM 650 N N . ALA A 1 85 ? 5.469 9.543 -15.846 1.00 97.81 85 ALA A N 1
ATOM 651 C CA . ALA A 1 85 ? 4.051 9.881 -15.864 1.00 97.81 85 ALA A CA 1
ATOM 652 C C . ALA A 1 85 ? 3.276 9.090 -14.808 1.00 97.81 85 ALA A C 1
ATOM 654 O O . ALA A 1 85 ? 2.422 9.662 -14.136 1.00 97.81 85 ALA A O 1
ATOM 655 N N . LYS A 1 86 ? 3.610 7.809 -14.635 1.00 97.88 86 LYS A N 1
ATOM 656 C CA . LYS A 1 86 ? 2.956 6.934 -13.673 1.00 97.88 86 LYS A CA 1
ATOM 657 C C . LYS A 1 86 ? 3.247 7.339 -12.233 1.00 97.88 86 LYS A C 1
ATOM 659 O O . LYS A 1 86 ? 2.309 7.479 -11.464 1.00 97.88 86 LYS A O 1
ATOM 664 N N . LEU A 1 87 ? 4.508 7.621 -11.907 1.00 96.12 87 LEU A N 1
ATOM 665 C CA . LEU A 1 87 ? 4.908 8.120 -10.589 1.00 96.12 87 LEU A CA 1
ATOM 666 C C . LEU A 1 87 ? 4.229 9.453 -10.256 1.00 96.12 87 LEU A C 1
ATOM 668 O O . LEU A 1 87 ? 3.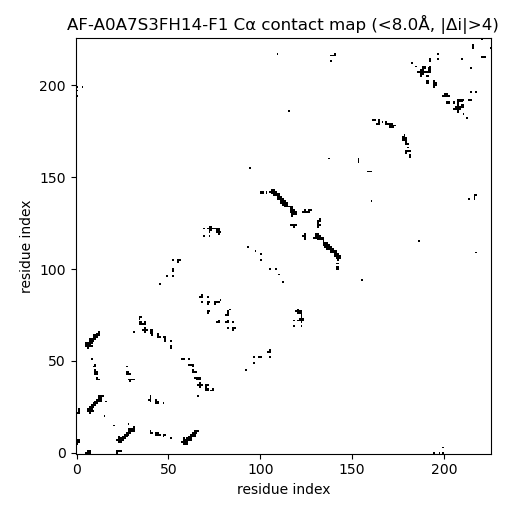634 9.565 -9.194 1.00 96.12 87 LEU A O 1
ATOM 672 N N . ARG A 1 88 ? 4.212 10.419 -11.190 1.00 97.69 88 ARG A N 1
ATOM 673 C CA . ARG A 1 88 ? 3.489 11.690 -10.982 1.00 97.69 88 ARG A CA 1
ATOM 674 C C . ARG A 1 88 ? 2.000 11.481 -10.719 1.00 97.69 88 ARG A C 1
ATOM 676 O O . ARG A 1 88 ? 1.436 12.137 -9.857 1.00 97.69 88 ARG A O 1
ATOM 683 N N . TRP A 1 89 ? 1.367 10.574 -11.459 1.00 97.81 89 TRP A N 1
ATOM 684 C CA . TRP A 1 89 ? -0.040 10.255 -11.237 1.00 97.81 89 TRP A CA 1
ATOM 685 C C . TRP A 1 89 ? -0.269 9.604 -9.864 1.00 97.81 89 TRP A C 1
ATOM 687 O O . TRP A 1 89 ? -1.230 9.944 -9.179 1.00 97.81 89 TRP A O 1
ATOM 697 N N . THR A 1 90 ? 0.621 8.710 -9.427 1.00 96.44 90 THR A N 1
ATOM 698 C CA . THR A 1 90 ? 0.565 8.128 -8.078 1.00 96.44 90 THR A CA 1
ATOM 699 C C . THR A 1 90 ? 0.748 9.196 -6.995 1.00 96.44 90 THR A C 1
ATOM 701 O O . THR A 1 90 ? 0.014 9.176 -6.008 1.00 96.44 90 THR A O 1
ATOM 704 N N . ASP A 1 91 ? 1.651 10.162 -7.193 1.00 94.94 91 ASP A N 1
ATOM 705 C CA . ASP A 1 91 ? 1.828 11.298 -6.279 1.00 94.94 91 ASP A CA 1
ATOM 706 C C . ASP A 1 91 ? 0.524 12.107 -6.149 1.00 94.94 91 ASP A C 1
ATOM 708 O O . ASP A 1 91 ? 0.054 12.341 -5.036 1.00 94.94 91 ASP A O 1
ATOM 712 N N . GLU A 1 92 ? -0.128 12.445 -7.270 1.00 96.69 92 GLU A N 1
ATOM 713 C CA . GLU A 1 92 ? -1.421 13.154 -7.288 1.00 96.69 92 GLU A CA 1
ATOM 714 C C . GLU A 1 92 ? -2.515 12.390 -6.517 1.00 96.69 92 GLU A C 1
ATOM 716 O O . GLU A 1 92 ? -3.312 12.985 -5.785 1.00 96.69 92 GLU A O 1
ATOM 721 N N . VAL A 1 93 ? -2.553 11.060 -6.650 1.00 97.62 93 VAL A N 1
ATOM 722 C CA . VAL A 1 93 ? -3.495 10.189 -5.929 1.00 97.62 93 VAL A CA 1
ATOM 723 C C . VAL A 1 93 ? -3.242 10.224 -4.418 1.00 97.62 93 VAL A C 1
ATOM 725 O O . VAL A 1 93 ? -4.190 10.349 -3.636 1.00 97.62 93 VAL A O 1
ATOM 728 N N . VAL A 1 94 ? -1.978 10.136 -3.996 1.00 95.50 94 VAL A N 1
ATOM 729 C CA . VAL A 1 94 ? -1.587 10.190 -2.579 1.00 95.50 94 VAL A CA 1
ATOM 730 C C . VAL A 1 94 ? -1.911 11.557 -1.976 1.00 95.50 94 VAL A C 1
ATOM 732 O O . VAL A 1 94 ? -2.490 11.626 -0.889 1.00 95.50 94 VAL A O 1
ATOM 735 N N . GLU A 1 95 ? -1.597 12.642 -2.685 1.00 93.00 95 GLU A N 1
ATOM 736 C CA . GLU A 1 95 ? -1.911 14.010 -2.264 1.00 93.00 95 GLU A CA 1
ATOM 737 C C . GLU A 1 95 ? -3.422 14.220 -2.111 1.00 93.00 95 GLU A C 1
ATOM 739 O O . GLU A 1 95 ? -3.876 14.782 -1.109 1.00 93.00 95 GLU A O 1
ATOM 744 N N . ALA A 1 96 ? -4.226 13.708 -3.048 1.00 94.69 96 ALA A N 1
ATOM 745 C CA . ALA A 1 96 ? -5.681 13.779 -2.969 1.00 94.69 96 ALA A CA 1
ATOM 746 C C . ALA A 1 96 ? -6.238 13.007 -1.759 1.00 94.69 96 ALA A C 1
ATOM 748 O O . ALA A 1 96 ? -7.119 13.515 -1.056 1.00 94.69 96 ALA A O 1
ATOM 749 N N . ALA A 1 97 ? -5.715 11.810 -1.475 1.00 95.88 97 ALA A N 1
ATOM 750 C CA . ALA A 1 97 ? -6.111 11.023 -0.307 1.00 95.88 97 ALA A CA 1
ATOM 751 C C . ALA A 1 97 ? -5.745 11.730 1.009 1.00 95.88 97 ALA A C 1
ATOM 753 O O . ALA A 1 97 ? -6.586 11.852 1.905 1.00 95.88 97 ALA A O 1
ATOM 754 N N . ALA A 1 98 ? -4.526 12.267 1.108 1.00 92.62 98 ALA A N 1
ATOM 755 C CA . ALA A 1 98 ? -4.084 13.057 2.255 1.00 92.62 98 ALA A CA 1
ATOM 756 C C . ALA A 1 98 ? -4.970 14.297 2.467 1.00 92.62 98 ALA A C 1
ATOM 758 O O . ALA A 1 98 ? -5.423 14.555 3.583 1.00 92.62 98 ALA A O 1
ATOM 759 N N . ALA A 1 99 ? -5.298 15.025 1.395 1.00 90.44 99 ALA A N 1
ATOM 760 C CA . ALA A 1 99 ? -6.182 16.186 1.452 1.00 90.44 99 ALA A CA 1
ATOM 761 C C . ALA A 1 99 ? -7.609 15.830 1.907 1.00 90.44 99 ALA A C 1
ATOM 763 O O . ALA A 1 99 ? -8.268 16.642 2.557 1.00 90.44 99 ALA A O 1
ATOM 764 N N . LYS A 1 100 ? -8.103 14.625 1.593 1.00 92.25 100 LYS A N 1
ATOM 765 C CA . LYS A 1 100 ? -9.388 14.119 2.104 1.00 92.25 100 LYS A CA 1
ATOM 766 C C . LYS A 1 100 ? -9.322 13.799 3.593 1.00 92.25 100 LYS A C 1
ATOM 768 O O . LYS A 1 100 ? -10.201 14.228 4.336 1.00 92.25 100 LYS A O 1
ATOM 773 N N . LEU A 1 101 ? -8.272 13.119 4.049 1.00 91.06 101 LEU A N 1
ATOM 774 C CA . LEU A 1 101 ? -8.077 12.814 5.471 1.00 91.06 101 LEU A CA 1
ATOM 775 C C . LEU A 1 101 ? -7.923 14.087 6.317 1.00 91.06 101 LEU A C 1
ATOM 777 O O . LEU A 1 101 ? -8.507 14.184 7.397 1.00 91.06 101 LEU A O 1
ATOM 781 N N . ALA A 1 102 ? -7.228 15.100 5.792 1.00 88.62 102 ALA A N 1
ATOM 782 C CA . ALA A 1 102 ? -7.049 16.401 6.436 1.00 88.62 102 ALA A CA 1
ATOM 783 C C . ALA A 1 102 ? -8.363 17.174 6.671 1.00 88.62 102 ALA A C 1
ATOM 785 O O . ALA A 1 102 ? -8.396 18.083 7.495 1.00 88.62 102 ALA A O 1
ATOM 786 N N . GLN A 1 103 ? -9.466 16.800 6.011 1.00 88.69 103 GLN A N 1
ATOM 787 C CA . GLN A 1 103 ? -10.791 17.383 6.270 1.00 88.69 103 GLN A CA 1
ATOM 788 C C . GLN A 1 103 ? -11.393 16.926 7.611 1.00 88.69 103 GLN A C 1
ATOM 790 O O . GLN A 1 103 ? -12.456 17.412 7.993 1.00 88.69 103 GLN A O 1
ATOM 795 N N . GLY A 1 104 ? -10.755 15.985 8.318 1.00 86.06 104 GLY A N 1
ATOM 796 C CA . GLY A 1 104 ? -11.116 15.596 9.687 1.00 86.06 104 GLY A CA 1
ATOM 797 C C . GLY A 1 104 ? -12.344 14.686 9.805 1.00 86.06 104 GLY A C 1
ATOM 798 O O . GLY A 1 104 ? -12.773 14.367 10.909 1.00 86.06 104 GLY A O 1
ATOM 799 N N . GLN A 1 105 ? -12.911 14.220 8.688 1.00 90.56 105 GLN A N 1
ATOM 800 C CA . GLN A 1 105 ? -14.127 13.390 8.691 1.00 90.56 105 GLN A CA 1
ATOM 801 C C . GLN A 1 105 ? -13.899 11.954 9.192 1.00 90.56 105 GLN A C 1
ATOM 803 O O . GLN A 1 105 ? -14.858 11.263 9.530 1.00 90.56 105 GLN A O 1
ATOM 808 N N . HIS A 1 106 ? -12.643 11.504 9.255 1.00 90.19 106 HIS A N 1
ATOM 809 C CA . HIS A 1 106 ? -12.262 10.143 9.648 1.00 90.19 106 HIS A CA 1
ATOM 810 C C . HIS A 1 106 ? -11.835 10.024 11.119 1.00 90.19 106 HIS A C 1
ATOM 812 O O . HIS A 1 106 ? -11.380 8.960 11.534 1.00 90.19 106 HIS A O 1
ATOM 818 N N . GLY A 1 107 ? -11.974 11.095 11.910 1.00 87.50 107 GLY A N 1
ATOM 819 C CA . GLY A 1 107 ? -11.346 11.173 13.227 1.00 87.50 107 GLY A CA 1
ATOM 820 C C . GLY A 1 107 ? -9.830 11.025 13.101 1.00 87.50 107 GLY A C 1
ATOM 821 O O . GLY A 1 107 ? -9.234 11.516 12.142 1.00 87.50 107 GLY A O 1
ATOM 822 N N . ARG A 1 108 ? -9.217 10.307 14.045 1.00 88.56 108 ARG A N 1
ATOM 823 C CA . ARG A 1 108 ? -7.784 10.020 14.014 1.00 88.56 108 ARG A CA 1
ATOM 824 C C . ARG A 1 108 ? -7.462 8.922 12.998 1.00 88.56 108 ARG A C 1
ATOM 826 O O . ARG A 1 108 ? -7.871 7.777 13.186 1.00 88.56 108 ARG A O 1
ATOM 833 N N . ALA A 1 109 ? -6.702 9.251 11.958 1.00 91.06 109 ALA A N 1
ATOM 834 C CA . ALA A 1 109 ? -6.382 8.341 10.857 1.00 91.06 109 ALA A CA 1
ATOM 835 C C . ALA A 1 109 ? -4.874 8.281 10.579 1.00 91.06 109 ALA A C 1
ATOM 837 O O . ALA A 1 109 ? -4.188 9.292 10.673 1.00 91.06 109 ALA A O 1
ATOM 838 N N . LEU A 1 110 ? -4.371 7.103 10.201 1.00 92.00 110 LEU A N 1
ATOM 839 C CA . LEU A 1 110 ? -2.993 6.884 9.754 1.00 92.00 110 LEU A CA 1
ATOM 840 C C . LEU A 1 110 ? -3.007 6.535 8.261 1.00 92.00 110 LEU A C 1
ATOM 842 O O . LEU A 1 110 ? -3.544 5.497 7.878 1.00 92.00 110 LEU A O 1
ATOM 846 N N . LEU A 1 111 ? -2.409 7.388 7.432 1.00 94.50 111 LEU A N 1
ATOM 847 C CA . LEU A 1 111 ? -2.105 7.080 6.037 1.00 94.50 111 LEU A CA 1
ATOM 848 C C . LEU A 1 111 ? -0.727 6.431 5.971 1.00 94.50 111 LEU A C 1
ATOM 850 O O . LEU A 1 111 ? 0.230 6.985 6.510 1.00 94.50 111 LEU A O 1
ATOM 854 N N . ILE A 1 112 ? -0.627 5.291 5.289 1.00 95.12 112 ILE A N 1
ATOM 855 C CA . ILE A 1 112 ? 0.639 4.635 4.962 1.00 95.12 112 ILE A CA 1
ATOM 856 C C . ILE A 1 112 ? 0.690 4.450 3.449 1.00 95.12 112 ILE A C 1
ATOM 858 O O . ILE A 1 112 ? -0.226 3.871 2.870 1.00 95.12 112 ILE A O 1
ATOM 862 N N . VAL A 1 113 ? 1.771 4.913 2.830 1.00 95.69 113 VAL A N 1
ATOM 863 C CA . VAL A 1 113 ? 2.121 4.633 1.437 1.00 95.69 113 VAL A CA 1
ATOM 864 C C . VAL A 1 113 ? 3.443 3.891 1.462 1.00 95.69 113 VAL A C 1
ATOM 866 O O . VAL A 1 113 ? 4.434 4.416 1.967 1.0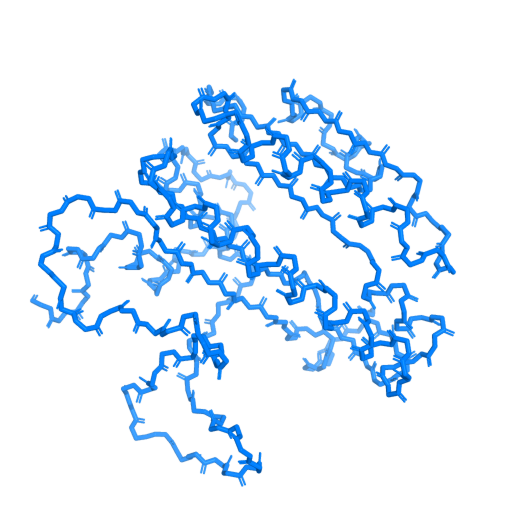0 95.69 113 VAL A O 1
ATOM 869 N N . MET A 1 114 ? 3.462 2.663 0.960 1.00 93.19 114 MET A N 1
ATOM 870 C CA . MET A 1 114 ? 4.683 1.870 0.904 1.00 93.19 114 MET A CA 1
ATOM 871 C C . MET A 1 114 ? 4.760 1.051 -0.374 1.00 93.19 114 MET A C 1
ATOM 873 O O . MET A 1 114 ? 3.724 0.639 -0.893 1.00 93.19 114 MET A O 1
ATOM 877 N N . GLY A 1 115 ? 5.981 0.805 -0.840 1.00 94.06 115 GLY A N 1
ATOM 878 C CA . GLY A 1 115 ? 6.245 -0.240 -1.822 1.00 94.06 115 GLY A CA 1
ATOM 879 C C . GLY A 1 115 ? 6.670 -1.537 -1.135 1.00 94.06 115 GLY A C 1
ATOM 880 O O . GLY A 1 115 ? 7.269 -1.532 -0.057 1.00 94.06 115 GLY A O 1
ATOM 881 N N . ASP A 1 116 ? 6.330 -2.653 -1.758 1.00 93.38 116 ASP A N 1
ATOM 882 C CA . ASP A 1 116 ? 6.690 -4.011 -1.352 1.00 93.38 116 AS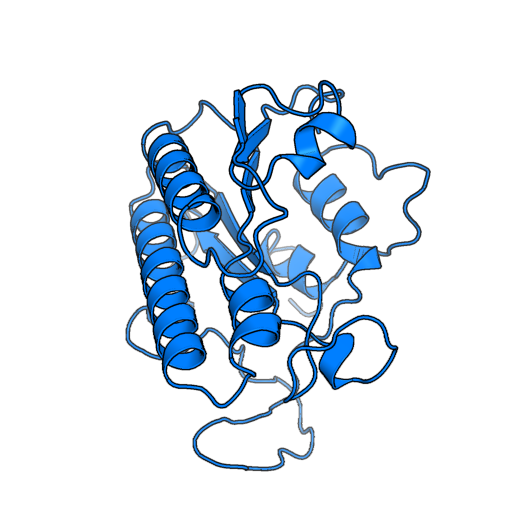P A CA 1
ATOM 883 C C . ASP A 1 116 ? 8.064 -4.434 -1.896 1.00 93.38 116 ASP A C 1
ATOM 885 O O . ASP A 1 116 ? 8.750 -5.252 -1.284 1.00 93.38 116 ASP A O 1
ATOM 889 N N . HIS A 1 117 ? 8.525 -3.826 -2.987 1.00 95.25 117 HIS A N 1
ATOM 890 C CA . HIS A 1 117 ? 9.888 -3.972 -3.493 1.00 95.25 117 HIS A CA 1
ATOM 891 C C . HIS A 1 117 ? 10.393 -2.694 -4.181 1.00 95.25 117 HIS A C 1
ATOM 893 O O . HIS A 1 117 ? 9.680 -1.693 -4.313 1.00 95.25 117 HIS A O 1
ATOM 899 N N . GLY A 1 118 ? 11.669 -2.708 -4.555 1.00 92.88 118 GLY A N 1
ATOM 900 C CA . GLY A 1 118 ? 12.247 -1.801 -5.542 1.00 92.88 118 GLY A CA 1
ATOM 901 C C . GLY A 1 118 ? 12.432 -2.522 -6.880 1.00 92.88 118 GLY A C 1
ATOM 902 O O . GLY A 1 118 ? 11.932 -3.627 -7.069 1.00 92.88 118 GLY A O 1
ATOM 903 N N . GLN A 1 119 ? 13.148 -1.928 -7.826 1.00 92.94 119 GLN A N 1
ATOM 904 C CA . GLN A 1 119 ? 13.420 -2.551 -9.125 1.00 92.94 119 GLN A CA 1
ATOM 905 C C . GLN A 1 119 ? 14.734 -2.045 -9.720 1.00 92.94 119 GLN A C 1
ATOM 907 O O . GLN A 1 119 ? 15.146 -0.905 -9.490 1.00 92.94 119 GLN A O 1
ATOM 912 N N . THR A 1 120 ? 15.390 -2.881 -10.521 1.00 93.00 120 THR A N 1
ATOM 913 C CA . THR A 1 120 ? 16.547 -2.475 -11.322 1.00 93.00 120 THR A CA 1
ATOM 914 C C . THR A 1 120 ? 16.131 -1.475 -12.402 1.00 93.00 120 THR A C 1
ATOM 916 O O . THR A 1 120 ? 14.956 -1.346 -12.741 1.00 93.00 120 THR A O 1
ATOM 919 N N . MET A 1 121 ? 17.101 -0.804 -13.033 1.00 92.19 121 MET A N 1
ATOM 920 C CA . MET A 1 121 ? 16.811 0.117 -14.142 1.00 92.19 121 MET A CA 1
ATOM 921 C C . MET A 1 121 ? 16.095 -0.552 -15.325 1.00 92.19 121 MET A C 1
ATOM 923 O O . MET A 1 121 ? 15.432 0.147 -16.087 1.00 92.19 121 MET A O 1
ATOM 927 N N . THR A 1 122 ? 16.218 -1.875 -15.477 1.00 94.00 122 THR A N 1
ATOM 928 C CA . THR A 1 122 ? 15.537 -2.672 -16.508 1.00 94.00 122 THR A CA 1
ATOM 929 C C . THR A 1 122 ? 14.162 -3.185 -16.083 1.00 94.00 122 THR A C 1
ATOM 931 O O . THR A 1 122 ? 13.489 -3.782 -16.915 1.00 94.00 122 THR A O 1
ATOM 934 N N . GLY A 1 123 ? 13.729 -2.921 -14.844 1.00 93.81 123 GLY A N 1
ATOM 935 C CA . GLY A 1 123 ? 12.436 -3.357 -14.309 1.00 93.81 123 GLY A CA 1
ATOM 936 C C . GLY A 1 123 ? 12.460 -4.707 -13.588 1.00 93.81 123 GLY A C 1
ATOM 937 O O . GLY A 1 123 ? 11.412 -5.195 -13.197 1.00 93.81 123 GLY A O 1
ATOM 938 N N . ASP A 1 124 ? 13.627 -5.324 -13.389 1.00 95.25 124 ASP A N 1
ATOM 939 C CA . ASP A 1 124 ? 13.721 -6.601 -12.669 1.00 95.25 124 ASP A CA 1
ATOM 940 C C . ASP A 1 124 ? 13.656 -6.389 -11.148 1.00 95.25 124 ASP A C 1
ATOM 942 O O . ASP A 1 124 ? 14.169 -5.394 -10.639 1.00 95.25 124 ASP A O 1
ATOM 946 N N . HIS A 1 125 ? 13.063 -7.333 -10.414 1.00 91.81 125 HIS A N 1
ATOM 947 C CA . HIS A 1 125 ? 12.916 -7.247 -8.951 1.00 91.81 125 HIS A CA 1
ATOM 948 C C . HIS A 1 125 ? 12.890 -8.622 -8.247 1.00 91.81 125 HIS A C 1
ATOM 950 O O . HIS A 1 125 ? 12.321 -8.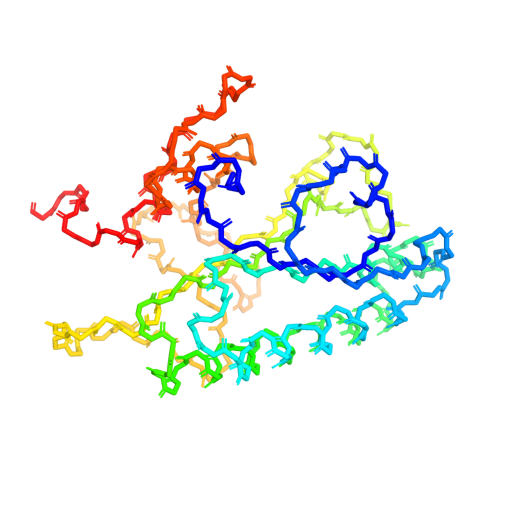790 -7.169 1.00 91.81 125 HIS A O 1
ATOM 956 N N . GLY A 1 126 ? 13.493 -9.642 -8.870 1.00 92.75 126 GLY A N 1
ATOM 957 C CA . GLY A 1 126 ? 13.559 -11.017 -8.345 1.00 92.75 126 GLY A CA 1
ATOM 958 C C . GLY A 1 126 ? 14.835 -11.346 -7.558 1.00 92.75 126 GLY A C 1
ATOM 959 O O . GLY A 1 126 ? 15.010 -12.485 -7.118 1.00 92.75 126 GLY A O 1
ATOM 960 N N . GLY A 1 127 ? 15.759 -10.392 -7.445 1.00 93.88 127 GLY A N 1
ATOM 961 C CA . GLY A 1 127 ? 17.066 -10.539 -6.820 1.00 93.88 127 GLY A CA 1
ATOM 962 C C . GLY A 1 127 ? 17.137 -10.052 -5.370 1.00 93.88 127 GLY A C 1
ATOM 963 O O . GLY A 1 127 ? 16.172 -10.082 -4.612 1.00 93.88 127 GLY A O 1
ATOM 964 N N . GLN A 1 128 ? 18.346 -9.676 -4.953 1.00 92.00 128 GLN A N 1
ATOM 965 C CA . GLN A 1 128 ? 18.673 -9.247 -3.582 1.00 92.00 128 GLN A CA 1
ATOM 966 C C . GLN A 1 128 ? 19.477 -7.944 -3.570 1.00 92.00 128 GLN A C 1
ATOM 968 O O . GLN A 1 128 ? 20.133 -7.618 -2.578 1.00 92.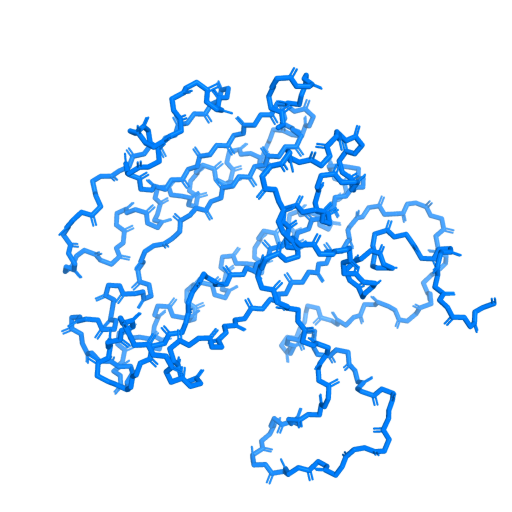00 128 GLN A O 1
ATOM 973 N N . THR A 1 129 ? 19.511 -7.231 -4.695 1.00 88.88 129 THR A N 1
ATOM 974 C CA . THR A 1 129 ? 20.260 -5.980 -4.774 1.00 88.88 129 THR A CA 1
ATOM 975 C C . THR A 1 129 ? 19.558 -4.889 -3.961 1.00 88.88 129 THR A C 1
ATOM 977 O O . THR A 1 129 ? 18.344 -4.967 -3.739 1.00 88.88 129 THR A O 1
ATOM 980 N N . PRO A 1 130 ? 20.288 -3.868 -3.478 1.00 86.38 130 PRO A N 1
ATOM 981 C CA . PRO A 1 130 ? 19.669 -2.729 -2.807 1.00 86.38 130 PRO A CA 1
ATOM 982 C C . PRO A 1 130 ? 18.582 -2.064 -3.656 1.00 86.38 130 PRO A C 1
ATOM 984 O O . PRO A 1 130 ? 17.570 -1.647 -3.112 1.00 86.38 130 PRO A O 1
ATOM 987 N N . GLU A 1 131 ? 18.754 -2.007 -4.976 1.00 85.44 131 GLU A N 1
ATOM 988 C CA . GLU A 1 131 ? 17.773 -1.458 -5.914 1.00 85.44 131 GLU A CA 1
ATOM 989 C C . GLU A 1 131 ? 16.457 -2.244 -5.915 1.00 85.44 131 GLU A C 1
ATOM 991 O O . GLU A 1 131 ? 15.398 -1.646 -6.046 1.00 85.44 131 GLU A O 1
ATOM 996 N N . GLU A 1 132 ? 16.513 -3.566 -5.743 1.00 90.75 132 GLU A N 1
ATOM 997 C CA . GLU A 1 132 ? 15.342 -4.453 -5.736 1.00 90.75 132 GLU A CA 1
ATOM 998 C C . GLU A 1 132 ? 14.705 -4.587 -4.344 1.00 90.75 132 GLU A C 1
ATOM 1000 O O . GLU A 1 132 ? 13.516 -4.865 -4.221 1.00 90.75 132 GLU A O 1
ATOM 1005 N N . THR A 1 133 ? 15.488 -4.404 -3.279 1.00 88.19 133 THR A N 1
ATOM 1006 C CA . THR A 1 133 ? 15.051 -4.655 -1.892 1.00 88.19 133 THR A CA 1
ATOM 1007 C C . THR A 1 133 ? 14.704 -3.394 -1.108 1.00 88.19 133 THR A C 1
ATOM 1009 O O . THR A 1 133 ? 13.898 -3.460 -0.178 1.00 88.19 133 THR A O 1
ATOM 1012 N N . ASN A 1 134 ? 15.277 -2.245 -1.468 1.00 87.69 134 ASN A N 1
ATOM 1013 C CA . ASN A 1 134 ? 14.910 -0.971 -0.867 1.00 87.69 134 ASN A CA 1
ATOM 1014 C C . ASN A 1 134 ? 13.660 -0.424 -1.552 1.00 87.69 134 ASN A C 1
ATOM 1016 O O . ASN A 1 134 ? 13.576 -0.376 -2.776 1.00 87.69 134 ASN A O 1
ATOM 1020 N N . SER A 1 135 ? 12.710 0.046 -0.749 1.00 89.94 135 SER A N 1
ATOM 1021 C CA . SER A 1 135 ? 11.497 0.685 -1.243 1.00 89.94 135 SER A CA 1
ATOM 1022 C C . SER A 1 135 ? 11.111 1.873 -0.368 1.00 89.94 135 SER A C 1
ATOM 1024 O O . SER A 1 135 ? 11.793 2.203 0.606 1.00 89.94 135 SER A O 1
ATOM 1026 N N . VAL A 1 136 ? 10.028 2.543 -0.740 1.00 88.19 136 VAL A N 1
ATOM 1027 C CA . VAL A 1 136 ? 9.530 3.729 -0.048 1.00 88.19 136 VAL A CA 1
ATOM 1028 C C . VAL A 1 136 ? 8.587 3.345 1.093 1.00 88.19 136 VAL A C 1
ATOM 1030 O O . VAL A 1 136 ? 7.801 2.409 0.972 1.00 88.19 136 VAL A O 1
ATOM 1033 N N . LEU A 1 137 ? 8.644 4.103 2.189 1.00 86.88 137 LEU A N 1
ATOM 1034 C CA . LEU A 1 137 ? 7.627 4.135 3.237 1.00 86.88 137 LEU A CA 1
ATOM 1035 C C . LEU A 1 137 ? 7.376 5.597 3.621 1.00 86.88 137 LEU A C 1
ATOM 1037 O O . LEU A 1 137 ? 8.277 6.289 4.090 1.00 86.88 137 LEU A O 1
ATOM 1041 N N . VAL A 1 138 ? 6.138 6.048 3.455 1.00 86.69 138 VAL A N 1
ATOM 1042 C CA . VAL A 1 138 ? 5.637 7.344 3.917 1.00 86.69 138 VAL A CA 1
ATOM 1043 C C . VAL A 1 138 ? 4.466 7.079 4.849 1.00 86.69 138 VAL A C 1
ATOM 1045 O O . VAL A 1 138 ? 3.572 6.300 4.524 1.00 86.69 138 VAL A O 1
ATOM 1048 N N . ALA A 1 139 ? 4.459 7.731 6.009 1.00 86.88 139 ALA A N 1
ATOM 1049 C CA . ALA A 1 139 ? 3.370 7.623 6.966 1.00 86.88 139 ALA A CA 1
ATOM 1050 C C . ALA A 1 139 ? 2.994 9.000 7.524 1.00 86.88 139 ALA A C 1
ATOM 1052 O O . ALA A 1 139 ? 3.872 9.804 7.838 1.00 86.88 139 ALA A O 1
ATOM 1053 N N . ALA A 1 140 ? 1.694 9.263 7.662 1.00 85.44 140 ALA A N 1
ATOM 1054 C CA . ALA A 1 140 ? 1.162 10.521 8.182 1.00 85.44 140 ALA A CA 1
ATOM 1055 C C . ALA A 1 140 ? -0.092 10.283 9.032 1.00 85.44 140 ALA A C 1
ATOM 1057 O O . ALA A 1 140 ? -0.951 9.480 8.666 1.00 85.44 140 ALA A O 1
ATOM 1058 N N . VAL A 1 141 ? -0.201 10.992 10.157 1.00 86.94 141 VAL A N 1
ATOM 1059 C CA . VAL A 1 141 ? -1.370 10.945 11.048 1.00 86.94 141 VAL A CA 1
ATOM 1060 C C . VAL A 1 141 ? -2.212 12.203 10.851 1.00 86.94 141 VAL A C 1
ATOM 1062 O O . VAL A 1 141 ? -1.679 13.306 10.779 1.00 86.94 141 VAL A O 1
ATOM 1065 N N . PHE A 1 142 ? -3.529 12.028 10.786 1.00 88.06 142 PHE A N 1
ATOM 1066 C CA . PHE A 1 142 ? -4.525 13.084 10.620 1.00 88.06 142 PHE A CA 1
ATOM 1067 C C . PHE A 1 142 ? -5.533 13.045 11.773 1.00 88.06 142 PHE A C 1
ATOM 1069 O O . PHE A 1 142 ? -5.776 11.978 12.334 1.00 88.06 142 PHE A O 1
ATOM 1076 N N . GLY A 1 143 ? -6.147 14.191 12.091 1.00 79.81 143 GLY A N 1
ATOM 1077 C CA . GLY A 1 143 ? -7.297 14.272 13.001 1.00 79.81 143 GLY A CA 1
ATOM 1078 C C . GLY A 1 143 ? -7.002 14.100 14.497 1.00 79.81 143 GLY A C 1
ATOM 1079 O O . GLY A 1 143 ? -7.893 13.673 15.229 1.00 79.81 143 GLY A O 1
ATOM 1080 N N . ASP A 1 144 ? -5.786 14.412 14.964 1.00 68.25 144 ASP A N 1
ATOM 1081 C CA . ASP A 1 144 ? -5.499 14.517 16.405 1.00 68.25 144 ASP A CA 1
ATOM 1082 C C . ASP A 1 144 ? -6.076 15.843 16.948 1.00 68.25 144 ASP A C 1
ATOM 1084 O O . ASP A 1 144 ? -5.535 16.923 16.708 1.00 68.25 144 ASP A O 1
ATOM 1088 N N . GLU A 1 145 ? -7.204 15.779 17.661 1.00 50.44 145 GLU A N 1
ATOM 1089 C CA . GLU A 1 145 ? -7.725 16.919 18.423 1.00 50.44 145 GLU A CA 1
ATOM 1090 C C . GLU A 1 145 ? -6.863 17.122 19.681 1.00 50.44 145 GLU A C 1
ATOM 1092 O O . GLU A 1 145 ? -6.870 16.288 20.586 1.00 50.44 145 GLU A O 1
ATOM 1097 N N . GLY A 1 146 ? -6.140 18.246 19.769 1.00 46.34 146 GLY A N 1
ATOM 1098 C CA . GLY A 1 146 ? -5.552 18.711 21.034 1.00 46.34 146 GLY A CA 1
ATOM 1099 C C . GLY A 1 146 ? -4.028 18.818 21.113 1.00 46.34 146 GLY A C 1
ATOM 1100 O O . GLY A 1 146 ? -3.519 19.073 22.203 1.00 46.34 146 GLY A O 1
ATOM 1101 N N . GLN A 1 147 ? -3.292 18.693 20.007 1.00 42.09 147 GLN A N 1
ATOM 1102 C CA . GLN A 1 147 ? -1.975 19.330 19.933 1.00 42.09 147 GLN A CA 1
ATOM 1103 C C . GLN A 1 147 ? -2.179 20.734 19.358 1.00 42.09 147 GLN A C 1
ATOM 1105 O O . GLN A 1 147 ? -2.684 20.876 18.245 1.00 42.09 147 GLN A O 1
ATOM 1110 N N . GLU A 1 148 ? -1.838 21.771 20.137 1.00 36.25 148 GLU A N 1
ATOM 1111 C CA . GLU A 1 148 ? -1.535 23.083 19.555 1.00 36.25 148 GLU A CA 1
ATOM 1112 C C . GLU A 1 148 ? -0.581 22.858 18.379 1.00 36.25 148 GLU A C 1
ATOM 1114 O O . GLU A 1 148 ? 0.228 21.929 18.425 1.00 36.25 148 GLU A O 1
ATOM 1119 N N . GLU A 1 149 ? -0.713 23.660 17.325 1.00 40.16 149 GLU A N 1
ATOM 1120 C CA . GLU A 1 149 ? 0.134 23.625 16.134 1.00 40.16 149 GLU A CA 1
ATOM 1121 C C . GLU A 1 149 ? 1.619 23.863 16.501 1.00 40.16 149 GLU A C 1
ATOM 1123 O O . GLU A 1 149 ? 2.186 24.916 16.226 1.00 40.16 149 GLU A O 1
ATOM 1128 N N . GLU A 1 150 ? 2.293 22.896 17.127 1.00 34.88 150 GLU A N 1
ATOM 1129 C CA . GLU A 1 150 ? 3.747 22.804 17.130 1.00 34.88 150 GLU A CA 1
ATOM 1130 C C . GLU A 1 150 ? 4.142 22.414 15.711 1.00 34.88 150 GLU A C 1
ATOM 1132 O O . GLU A 1 150 ? 4.208 21.224 15.425 1.00 34.88 150 GLU A O 1
ATOM 1137 N N . GLU A 1 151 ? 4.310 23.407 14.824 1.00 32.81 151 GLU A N 1
ATOM 1138 C CA . GLU A 1 151 ? 5.061 23.378 13.550 1.00 32.81 151 GLU A CA 1
ATOM 1139 C C . GLU A 1 151 ? 5.302 21.972 12.956 1.00 32.81 151 GLU A C 1
ATOM 1141 O O . GLU A 1 151 ? 6.422 21.552 12.666 1.00 32.81 151 GLU A O 1
ATOM 1146 N N . GLY A 1 152 ? 4.216 21.223 12.799 1.00 28.66 152 GLY A N 1
ATOM 1147 C CA . GLY A 1 152 ? 4.218 19.799 12.478 1.00 28.66 152 GLY A CA 1
ATOM 1148 C C . GLY A 1 152 ? 3.426 19.514 11.216 1.00 28.66 152 GLY A C 1
ATOM 1149 O O . GLY A 1 152 ? 3.087 18.371 10.939 1.00 28.66 152 GLY A O 1
ATOM 1150 N N . VAL A 1 153 ? 3.130 20.559 10.445 1.00 30.06 153 VAL A N 1
ATOM 1151 C CA . VAL A 1 153 ? 2.778 20.449 9.038 1.00 30.06 153 VAL A CA 1
ATOM 1152 C C . VAL A 1 153 ? 4.084 20.610 8.269 1.00 30.06 153 VAL A C 1
ATOM 1154 O O . VAL A 1 153 ? 4.560 21.724 8.061 1.00 30.06 153 VAL A O 1
ATOM 1157 N N . VAL A 1 154 ? 4.676 19.505 7.815 1.00 31.03 154 VAL A N 1
ATOM 1158 C CA . VAL A 1 154 ? 5.472 19.612 6.590 1.00 31.03 154 VAL A CA 1
ATOM 1159 C C . VAL A 1 154 ? 4.443 19.729 5.482 1.00 31.03 154 VAL A C 1
ATOM 1161 O O . VAL A 1 154 ? 3.661 18.813 5.233 1.00 31.03 154 VAL A O 1
ATOM 1164 N N . ALA A 1 155 ? 4.384 20.942 4.952 1.00 27.64 155 ALA A N 1
ATOM 1165 C CA . ALA A 1 155 ? 3.415 21.419 3.993 1.00 27.64 155 ALA A CA 1
ATOM 1166 C C . ALA A 1 155 ? 3.110 20.395 2.895 1.00 27.64 155 ALA A C 1
ATOM 1168 O O . ALA A 1 155 ? 3.999 19.946 2.171 1.00 27.64 155 ALA A O 1
ATOM 1169 N N . LEU A 1 156 ? 1.814 20.138 2.708 1.00 33.88 156 LEU A N 1
ATOM 1170 C CA . LEU A 1 156 ? 1.248 19.878 1.389 1.00 33.88 156 LEU A CA 1
ATOM 1171 C C . LEU A 1 156 ? 1.392 21.166 0.560 1.00 33.88 156 LEU A C 1
ATOM 1173 O O . LEU A 1 156 ? 0.441 21.917 0.385 1.00 33.88 156 LEU A O 1
ATOM 1177 N N . ASP A 1 157 ? 2.626 21.451 0.152 1.00 29.31 157 ASP A N 1
ATOM 1178 C CA . ASP A 1 157 ? 2.976 22.311 -0.975 1.00 29.31 157 ASP A CA 1
ATOM 1179 C C . ASP A 1 157 ? 4.402 21.918 -1.406 1.00 29.31 157 ASP A C 1
ATOM 1181 O O . ASP A 1 157 ? 5.407 22.475 -0.962 1.00 29.31 157 ASP A O 1
ATOM 1185 N N . GLY A 1 158 ? 4.491 20.832 -2.181 1.00 29.23 158 GLY A N 1
ATOM 1186 C CA . GLY A 1 158 ? 5.692 20.434 -2.914 1.00 29.23 158 GLY A CA 1
ATOM 1187 C C . GLY A 1 158 ? 6.963 20.212 -2.088 1.00 29.23 158 GLY A C 1
ATOM 1188 O O . GLY A 1 158 ? 7.957 20.896 -2.331 1.00 29.23 158 GLY A O 1
ATOM 1189 N N . LYS A 1 159 ? 6.962 19.241 -1.162 1.00 26.31 159 LYS A N 1
ATOM 1190 C CA . LYS A 1 159 ? 8.132 18.416 -0.781 1.00 26.31 159 LYS A CA 1
ATOM 1191 C C . LYS A 1 159 ? 7.729 17.363 0.251 1.00 26.31 159 LYS A C 1
ATOM 1193 O O . LYS A 1 159 ? 7.366 17.678 1.378 1.00 26.31 159 LYS A O 1
ATOM 1198 N N . LEU A 1 160 ? 7.840 16.112 -0.179 1.00 35.34 160 LEU A N 1
ATOM 1199 C CA . LEU A 1 160 ? 7.719 14.883 0.593 1.00 35.34 160 LEU A CA 1
ATOM 1200 C C . LEU A 1 160 ? 8.309 15.012 2.012 1.00 35.34 160 LEU A C 1
ATOM 1202 O O . LEU A 1 160 ? 9.4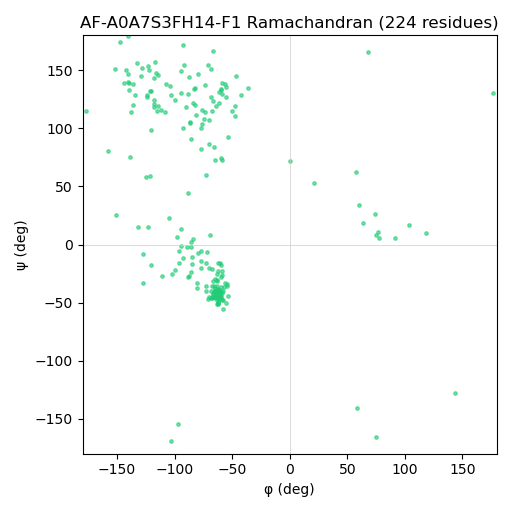19 15.513 2.196 1.00 35.34 160 LEU A O 1
ATOM 1206 N N . LEU A 1 161 ? 7.558 14.519 2.997 1.00 36.59 161 LEU A N 1
ATOM 1207 C CA . LEU A 1 161 ? 7.903 14.393 4.415 1.00 36.59 161 LEU A CA 1
ATOM 1208 C C . LEU A 1 161 ? 9.142 13.499 4.635 1.00 36.59 161 LEU A C 1
ATOM 1210 O O . LEU A 1 161 ? 9.049 12.380 5.126 1.00 36.59 161 LEU A O 1
ATOM 1214 N N . THR A 1 162 ? 10.338 13.995 4.331 1.00 33.97 162 THR A N 1
ATOM 1215 C CA . THR A 1 162 ? 11.562 13.502 4.964 1.00 33.97 162 THR A CA 1
ATOM 1216 C C . THR A 1 162 ? 11.748 14.290 6.246 1.00 33.97 162 THR A C 1
ATOM 1218 O O . THR A 1 162 ? 12.129 15.462 6.208 1.00 33.97 162 THR A O 1
ATOM 1221 N N . ARG A 1 163 ? 11.457 13.672 7.397 1.00 36.53 163 ARG A N 1
ATOM 1222 C CA . ARG A 1 163 ? 11.878 14.203 8.699 1.00 36.53 163 ARG A CA 1
ATOM 1223 C C . ARG A 1 163 ? 13.356 14.565 8.572 1.00 36.53 163 ARG A C 1
ATOM 1225 O O . ARG A 1 163 ? 14.167 13.693 8.273 1.00 36.53 163 ARG A O 1
ATOM 1232 N N . ALA A 1 164 ? 13.691 15.841 8.766 1.00 34.53 164 ALA A N 1
ATOM 1233 C CA . ALA A 1 164 ? 15.074 16.273 8.865 1.00 34.53 164 ALA A CA 1
ATOM 1234 C C . ALA A 1 164 ? 15.767 15.368 9.890 1.00 34.53 164 ALA A C 1
ATOM 1236 O O . ALA A 1 164 ? 15.382 15.338 11.064 1.00 34.53 164 ALA A O 1
ATOM 1237 N N . ALA A 1 165 ? 16.728 14.582 9.408 1.00 35.28 165 ALA A N 1
ATOM 1238 C CA . ALA A 1 165 ? 17.570 13.724 10.211 1.00 35.28 165 ALA A CA 1
ATOM 1239 C C . ALA A 1 165 ? 18.099 14.518 11.413 1.00 35.28 165 ALA A C 1
ATOM 1241 O O . ALA A 1 165 ? 18.915 15.428 11.269 1.00 35.28 165 ALA A O 1
ATOM 1242 N N . ARG A 1 166 ? 17.635 14.187 12.622 1.00 36.72 166 ARG A N 1
ATOM 1243 C CA . ARG A 1 166 ? 18.324 14.603 13.845 1.00 36.72 166 ARG A CA 1
ATOM 1244 C C . ARG A 1 166 ? 19.529 13.682 14.007 1.00 36.72 166 ARG A C 1
ATOM 1246 O O . ARG A 1 166 ? 19.459 12.685 14.714 1.00 36.72 166 ARG A O 1
ATOM 1253 N N . GLY A 1 167 ? 20.615 14.000 13.313 1.00 37.00 167 GLY A N 1
ATOM 1254 C CA . GLY A 1 167 ? 21.882 13.295 13.448 1.00 37.00 167 GLY A CA 1
ATOM 1255 C C . GLY A 1 167 ? 22.923 13.823 12.473 1.00 37.00 167 GLY A C 1
ATOM 1256 O O . GLY A 1 167 ? 22.648 13.951 11.285 1.00 37.00 167 GLY A O 1
ATOM 1257 N N . ASP A 1 168 ? 24.115 14.120 12.988 1.00 44.22 168 ASP A N 1
ATOM 1258 C CA . ASP A 1 168 ? 25.325 14.326 12.192 1.00 44.22 168 ASP A CA 1
ATOM 1259 C C . ASP A 1 168 ? 25.700 12.997 11.525 1.00 44.22 168 ASP A C 1
ATOM 1261 O O . ASP A 1 168 ? 26.457 12.183 12.052 1.00 44.22 168 ASP A O 1
ATOM 1265 N N . CYS A 1 169 ? 25.071 12.723 10.393 1.00 48.84 169 CYS A N 1
ATOM 1266 C CA . CYS A 1 169 ? 25.458 11.656 9.501 1.00 48.84 169 CYS A CA 1
ATOM 1267 C C . CYS A 1 169 ? 25.839 12.298 8.176 1.00 48.84 169 CYS A C 1
ATOM 1269 O O . CYS A 1 169 ? 25.077 13.090 7.626 1.00 48.84 169 CYS A O 1
ATOM 1271 N N . GLY A 1 170 ? 27.058 12.013 7.712 1.00 42.44 170 GLY A N 1
ATOM 1272 C CA . GLY A 1 170 ? 27.680 12.672 6.567 1.00 42.44 170 GLY A CA 1
ATOM 1273 C C . GLY A 1 170 ? 26.803 12.627 5.319 1.00 42.44 170 GLY A C 1
ATOM 1274 O O . GLY A 1 170 ? 26.865 11.673 4.546 1.00 42.44 170 GLY A O 1
ATOM 1275 N N . ALA A 1 171 ? 26.001 13.673 5.129 1.00 42.41 171 ALA A N 1
ATOM 1276 C CA . ALA A 1 171 ? 25.121 13.836 3.991 1.00 42.41 171 ALA A CA 1
ATOM 1277 C C . ALA A 1 171 ? 25.965 13.878 2.713 1.00 42.41 171 ALA A C 1
ATOM 1279 O O . ALA A 1 171 ? 26.835 14.738 2.555 1.00 42.41 171 ALA A O 1
ATOM 1280 N N . ARG A 1 172 ? 25.712 12.956 1.781 1.00 38.06 172 ARG A N 1
ATOM 1281 C CA . ARG A 1 172 ? 26.182 13.112 0.404 1.00 38.06 172 ARG A CA 1
ATOM 1282 C C . ARG A 1 172 ? 25.125 13.917 -0.330 1.00 38.06 172 ARG A C 1
ATOM 1284 O O . ARG A 1 172 ? 24.048 13.421 -0.632 1.00 38.06 172 ARG A O 1
ATOM 1291 N N . THR A 1 173 ? 25.420 15.183 -0.586 1.00 36.56 173 THR A N 1
ATOM 1292 C CA . THR A 1 173 ? 24.585 16.016 -1.444 1.00 36.56 173 THR A CA 1
ATOM 1293 C C . THR A 1 173 ? 24.719 15.522 -2.884 1.00 36.56 173 THR A C 1
ATOM 1295 O O . THR A 1 173 ? 25.745 15.720 -3.532 1.00 36.56 173 THR A O 1
ATOM 1298 N N . SER A 1 174 ? 23.679 14.871 -3.404 1.00 34.88 174 SER A N 1
ATOM 1299 C CA . SER A 1 174 ? 23.516 14.677 -4.845 1.00 34.88 174 SER A CA 1
ATOM 1300 C C . SER A 1 174 ? 22.194 15.315 -5.275 1.00 34.88 174 SER A C 1
ATOM 1302 O O . SER A 1 174 ? 21.114 14.777 -5.065 1.00 34.88 174 SER A O 1
ATOM 1304 N N . GLY A 1 175 ? 22.276 16.535 -5.813 1.00 41.47 175 GLY A N 1
ATOM 1305 C CA . GLY A 1 175 ? 21.106 17.313 -6.238 1.00 41.47 175 GLY A CA 1
ATOM 1306 C C . GLY A 1 175 ? 20.287 17.944 -5.100 1.00 41.47 175 GLY A C 1
ATOM 1307 O O . GLY A 1 175 ? 20.740 18.049 -3.964 1.00 41.47 175 GLY A O 1
ATOM 1308 N N . ASN A 1 176 ? 19.071 18.395 -5.437 1.00 33.62 176 ASN A N 1
ATOM 1309 C CA . ASN A 1 176 ? 18.101 19.050 -4.536 1.00 33.62 176 ASN A CA 1
ATOM 1310 C C . ASN A 1 176 ? 17.490 18.117 -3.467 1.00 33.62 176 ASN A C 1
ATOM 1312 O O . ASN A 1 176 ? 16.562 18.522 -2.767 1.00 33.62 176 ASN A O 1
ATOM 1316 N N . TRP A 1 177 ? 17.997 16.891 -3.343 1.00 33.88 177 TRP A N 1
ATOM 1317 C CA . TRP A 1 177 ? 17.558 15.895 -2.377 1.00 33.88 177 TRP A CA 1
ATOM 1318 C C . TRP A 1 177 ? 18.649 15.744 -1.317 1.00 33.88 177 TRP A C 1
ATOM 1320 O O . TRP A 1 177 ? 19.776 15.338 -1.607 1.00 33.88 177 TRP A O 1
ATOM 1330 N N . THR A 1 178 ? 18.342 16.124 -0.080 1.00 40.03 178 THR A N 1
ATOM 1331 C CA . THR A 1 178 ? 19.184 15.771 1.063 1.00 40.03 178 THR A CA 1
ATOM 1332 C C . THR A 1 178 ? 18.908 14.318 1.406 1.00 40.03 178 THR A C 1
ATOM 1334 O O . THR A 1 178 ? 17.914 14.020 2.062 1.00 40.03 178 THR A O 1
ATOM 1337 N N . ASP A 1 179 ? 19.793 13.434 0.959 1.00 42.72 179 ASP A N 1
ATOM 1338 C CA . ASP A 1 179 ? 19.819 12.007 1.291 1.00 42.72 179 ASP A CA 1
ATOM 1339 C C . ASP A 1 179 ? 20.305 11.823 2.749 1.00 42.72 179 ASP A C 1
ATOM 1341 O O . ASP A 1 179 ? 21.392 11.320 3.040 1.00 42.72 179 ASP A O 1
ATOM 1345 N N . GLY A 1 180 ? 19.562 12.416 3.687 1.00 41.75 180 GLY A N 1
ATOM 1346 C CA . GLY A 1 180 ? 19.893 12.480 5.107 1.00 41.75 180 GLY A CA 1
ATOM 1347 C C . GLY A 1 180 ? 19.121 11.425 5.884 1.00 41.75 180 GLY A C 1
ATOM 1348 O O . GLY A 1 180 ? 17.901 11.422 5.817 1.00 41.75 180 GLY A O 1
ATOM 1349 N N . CYS A 1 181 ? 19.842 10.571 6.619 1.00 52.12 181 CYS A N 1
ATOM 1350 C CA . CYS A 1 181 ? 19.385 9.558 7.585 1.00 52.12 181 CYS A CA 1
ATOM 1351 C C . CYS A 1 181 ? 17.876 9.438 7.810 1.00 52.12 181 CYS A C 1
ATOM 1353 O O . CYS A 1 181 ? 17.358 9.790 8.875 1.00 52.12 181 CYS A O 1
ATOM 1355 N N . LEU A 1 182 ? 17.183 8.890 6.818 1.00 54.97 182 LEU A N 1
ATOM 1356 C CA . LEU A 1 182 ? 15.819 8.450 7.016 1.00 54.97 182 LEU A CA 1
ATOM 1357 C C . LEU A 1 182 ? 15.850 7.164 7.842 1.00 54.97 182 LEU A C 1
ATOM 1359 O O . LEU A 1 182 ? 16.713 6.312 7.606 1.00 54.97 182 LEU A O 1
ATOM 1363 N N . PRO A 1 183 ? 14.958 7.023 8.833 1.00 65.38 183 PRO A N 1
ATOM 1364 C CA . PRO A 1 183 ? 14.827 5.770 9.554 1.00 65.38 183 PRO A CA 1
ATOM 1365 C C . PRO A 1 183 ? 14.480 4.655 8.564 1.00 65.38 183 PRO A C 1
ATOM 1367 O O . PRO A 1 183 ? 13.576 4.797 7.742 1.00 65.38 183 PRO A O 1
ATOM 1370 N N . ILE A 1 184 ? 15.226 3.554 8.633 1.00 75.19 184 ILE A N 1
ATOM 1371 C CA . ILE A 1 184 ? 14.985 2.363 7.817 1.00 75.19 184 ILE A CA 1
ATOM 1372 C C . ILE A 1 184 ? 14.133 1.404 8.635 1.00 75.19 184 ILE A C 1
ATOM 1374 O O . ILE A 1 184 ? 14.468 1.083 9.776 1.00 75.19 184 ILE A O 1
ATOM 1378 N N . MET A 1 185 ? 13.059 0.912 8.025 1.00 84.50 185 MET A N 1
ATOM 1379 C CA . MET A 1 185 ? 12.207 -0.118 8.598 1.00 84.50 185 MET A CA 1
ATOM 1380 C C . MET A 1 185 ? 12.307 -1.394 7.754 1.00 84.50 185 MET A C 1
ATOM 1382 O O . MET A 1 185 ? 11.944 -1.368 6.578 1.00 84.50 185 MET A O 1
ATOM 1386 N N . PRO A 1 186 ? 12.758 -2.524 8.325 1.00 91.31 186 PRO A N 1
ATOM 1387 C CA . PRO A 1 186 ? 12.615 -3.820 7.677 1.00 91.31 186 PRO A CA 1
ATOM 1388 C C . PRO A 1 186 ? 11.132 -4.135 7.438 1.00 91.31 186 PRO A C 1
ATOM 1390 O O . PRO A 1 186 ? 10.322 -4.023 8.356 1.00 91.31 186 PRO A O 1
ATOM 1393 N N . GLN A 1 187 ? 10.755 -4.595 6.241 1.00 91.56 187 GLN A N 1
ATOM 1394 C CA . GLN A 1 187 ? 9.347 -4.910 5.947 1.00 91.56 187 GLN A CA 1
ATOM 1395 C C . GLN A 1 187 ? 8.757 -5.983 6.877 1.00 91.56 187 GLN A C 1
ATOM 1397 O O . GLN A 1 187 ? 7.560 -5.960 7.164 1.00 91.56 187 GLN A O 1
ATOM 1402 N N . LEU A 1 188 ? 9.593 -6.886 7.413 1.00 94.69 188 LEU A N 1
ATOM 1403 C CA . LEU A 1 188 ? 9.152 -7.885 8.391 1.00 94.69 188 LEU A CA 1
ATOM 1404 C C . LEU A 1 188 ? 8.540 -7.257 9.658 1.00 94.69 188 LEU A C 1
ATOM 1406 O O . LEU A 1 188 ? 7.677 -7.876 10.278 1.00 94.69 188 LEU A O 1
ATOM 1410 N N . ASP A 1 189 ? 8.921 -6.023 10.001 1.00 94.94 189 ASP A N 1
ATOM 1411 C CA . ASP A 1 189 ? 8.431 -5.298 11.176 1.00 94.94 189 ASP A CA 1
ATOM 1412 C C . ASP A 1 189 ? 7.020 -4.724 10.960 1.00 94.94 189 ASP A C 1
ATOM 1414 O O . ASP A 1 189 ? 6.339 -4.347 11.920 1.00 94.94 189 ASP A O 1
ATOM 1418 N N . PHE A 1 190 ? 6.535 -4.672 9.712 1.00 94.00 190 PHE A N 1
ATOM 1419 C CA . PHE A 1 190 ? 5.260 -4.040 9.367 1.00 94.00 190 PHE A CA 1
ATOM 1420 C C . PHE A 1 190 ? 4.073 -4.725 10.038 1.00 94.00 190 PHE A C 1
ATOM 1422 O O . PHE A 1 190 ? 3.271 -4.074 10.710 1.00 94.00 190 PHE A O 1
ATOM 1429 N N . ALA A 1 191 ? 3.994 -6.053 9.932 1.00 95.12 191 ALA A N 1
ATOM 1430 C CA . ALA A 1 191 ? 2.878 -6.816 10.480 1.00 95.12 191 ALA A CA 1
ATOM 1431 C C . ALA A 1 191 ? 2.794 -6.712 12.012 1.00 95.12 191 ALA A C 1
ATOM 1433 O O . ALA A 1 191 ? 1.701 -6.541 12.554 1.00 95.12 191 ALA A O 1
ATOM 1434 N N . ALA A 1 192 ? 3.934 -6.786 12.711 1.00 96.62 192 ALA A N 1
ATOM 1435 C CA . ALA A 1 192 ? 3.984 -6.652 14.165 1.00 96.62 192 ALA A CA 1
ATOM 1436 C C . ALA A 1 192 ? 3.595 -5.237 14.615 1.00 96.62 192 ALA A C 1
ATOM 1438 O O . ALA A 1 192 ? 2.768 -5.079 15.515 1.00 96.62 192 ALA A O 1
ATOM 1439 N N . THR A 1 193 ? 4.134 -4.216 13.946 1.00 94.56 193 THR A N 1
ATOM 1440 C CA . THR A 1 193 ? 3.862 -2.810 14.266 1.00 94.56 193 THR A CA 1
ATOM 1441 C C . THR A 1 193 ? 2.390 -2.462 14.052 1.00 94.56 193 THR A C 1
ATOM 1443 O O . THR A 1 193 ? 1.730 -1.967 14.967 1.00 94.56 193 THR A O 1
ATOM 1446 N N . LEU A 1 194 ? 1.840 -2.780 12.875 1.00 94.44 194 LEU A N 1
ATOM 1447 C CA . LEU A 1 194 ? 0.452 -2.465 12.539 1.00 94.44 194 LEU A CA 1
ATOM 1448 C C . LEU A 1 194 ? -0.543 -3.247 13.409 1.00 94.44 194 LEU A C 1
ATOM 1450 O O . LEU A 1 194 ? -1.580 -2.707 13.790 1.00 94.44 194 LEU A O 1
ATOM 1454 N N . ALA A 1 195 ? -0.239 -4.501 13.766 1.00 95.25 195 ALA A N 1
ATOM 1455 C CA . ALA A 1 195 ? -1.085 -5.281 14.667 1.00 95.25 195 ALA A CA 1
ATOM 1456 C C . ALA A 1 195 ? -1.271 -4.577 16.020 1.00 95.25 195 ALA A C 1
ATOM 1458 O O . ALA A 1 195 ? -2.406 -4.404 16.469 1.00 95.25 195 ALA A O 1
ATOM 1459 N N . LEU A 1 196 ? -0.176 -4.106 16.625 1.00 94.06 196 LEU A N 1
ATOM 1460 C CA . LEU A 1 196 ? -0.240 -3.394 17.900 1.00 94.06 196 LEU A CA 1
ATOM 1461 C C . LEU A 1 196 ? -0.953 -2.046 17.781 1.00 94.06 196 LEU A C 1
ATOM 1463 O O . LEU A 1 196 ? -1.787 -1.741 18.630 1.00 94.06 196 LEU A O 1
ATOM 1467 N N . MET A 1 197 ? -0.694 -1.275 16.720 1.00 90.75 197 MET A N 1
ATOM 1468 C CA . MET A 1 197 ? -1.395 -0.005 16.478 1.00 90.75 197 MET A CA 1
ATOM 1469 C C . MET A 1 197 ? -2.907 -0.189 16.345 1.00 90.75 197 MET A C 1
ATOM 1471 O O . MET A 1 197 ? -3.686 0.625 16.830 1.00 90.75 197 MET A O 1
ATOM 1475 N N . MET A 1 198 ? -3.332 -1.293 15.731 1.00 91.94 198 MET A N 1
ATOM 1476 C CA . MET A 1 198 ? -4.743 -1.644 15.594 1.00 91.94 198 MET A CA 1
ATOM 1477 C C . MET A 1 198 ? -5.307 -2.360 16.828 1.00 91.94 198 MET A C 1
ATOM 1479 O O . MET A 1 198 ? -6.456 -2.811 16.799 1.00 91.94 198 MET A O 1
ATOM 1483 N N . GLY A 1 199 ? -4.533 -2.501 17.908 1.00 93.75 199 GLY A N 1
ATOM 1484 C CA . GLY A 1 199 ? -4.951 -3.166 19.142 1.00 93.75 199 GLY A CA 1
ATOM 1485 C C . GLY A 1 199 ? -5.346 -4.630 18.941 1.00 93.75 199 GLY A C 1
ATOM 1486 O O . GLY A 1 199 ? -6.288 -5.101 19.577 1.00 93.75 199 GLY A O 1
ATOM 1487 N N .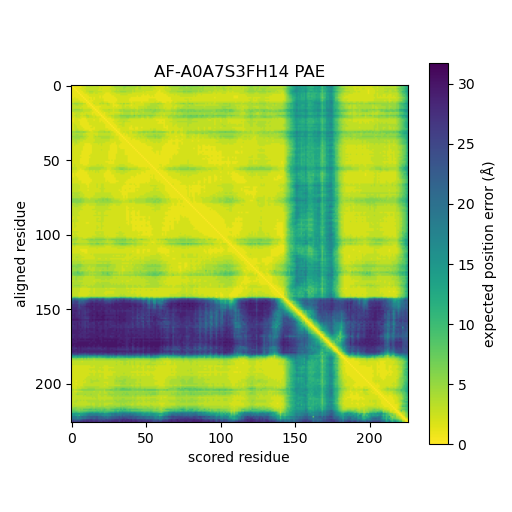 VAL A 1 200 ? -4.685 -5.339 18.022 1.00 96.25 200 VAL A N 1
ATOM 1488 C CA . VAL A 1 200 ? -4.903 -6.770 17.774 1.00 96.25 200 VAL A CA 1
ATOM 1489 C C . VAL A 1 200 ? -3.634 -7.576 18.084 1.00 96.25 200 VAL A C 1
ATOM 1491 O O . VAL A 1 200 ? -2.534 -7.026 18.048 1.00 96.25 200 VAL A O 1
ATOM 1494 N N . PRO A 1 201 ? -3.743 -8.888 18.369 1.00 97.06 201 PRO A N 1
ATOM 1495 C CA . PRO A 1 201 ? -2.568 -9.726 18.583 1.00 97.06 201 PRO A CA 1
ATOM 1496 C C . PRO A 1 201 ? -1.639 -9.747 17.363 1.00 97.06 201 PRO A C 1
ATOM 1498 O O . PRO A 1 201 ? -2.103 -9.862 16.224 1.00 97.06 201 PRO A O 1
ATOM 1501 N N . VAL A 1 202 ? -0.328 -9.697 17.615 1.00 96.56 202 VAL A N 1
ATOM 1502 C CA . VAL A 1 202 ? 0.701 -9.921 16.591 1.00 96.56 202 VAL A CA 1
ATOM 1503 C C . VAL A 1 202 ? 0.525 -11.334 16.010 1.00 96.56 202 VAL A C 1
ATOM 1505 O O . VAL A 1 202 ? 0.355 -12.282 16.786 1.00 96.56 202 VAL A O 1
ATOM 1508 N N . PRO A 1 203 ? 0.543 -11.513 14.673 1.00 93.56 203 PRO A N 1
ATOM 1509 C CA . PRO A 1 203 ? 0.442 -12.837 14.067 1.00 93.56 203 PRO A CA 1
ATOM 1510 C C . PRO A 1 203 ? 1.520 -13.781 14.603 1.00 93.56 203 PRO A C 1
ATOM 1512 O O . PRO A 1 203 ? 2.688 -13.412 14.662 1.00 93.56 203 PRO A O 1
ATOM 1515 N N . PHE A 1 204 ? 1.145 -15.018 14.942 1.00 93.38 204 PHE A N 1
ATOM 1516 C CA . PHE A 1 204 ? 2.070 -16.000 15.524 1.00 93.38 204 PHE A CA 1
ATOM 1517 C C . PHE A 1 204 ? 3.310 -16.261 14.651 1.00 93.38 204 PHE A C 1
ATOM 1519 O O . PHE A 1 204 ? 4.393 -16.505 15.171 1.00 93.38 204 PHE A O 1
ATOM 1526 N N . SER A 1 205 ? 3.157 -16.195 13.327 1.00 93.38 205 SER A N 1
ATOM 1527 C CA . SER A 1 205 ? 4.237 -16.390 12.356 1.00 93.38 205 SER A CA 1
ATOM 1528 C C . SER A 1 205 ? 5.045 -15.122 12.054 1.00 93.38 205 SER A C 1
ATOM 1530 O O . SER A 1 205 ? 5.919 -15.163 11.192 1.00 93.38 205 SER A O 1
ATOM 1532 N N . SER A 1 206 ? 4.745 -13.992 12.701 1.00 94.88 206 SER A N 1
ATOM 1533 C CA . SER A 1 206 ? 5.507 -12.757 12.518 1.00 94.88 206 SER A CA 1
ATOM 1534 C C . SER A 1 206 ? 6.906 -12.914 13.107 1.00 94.88 206 SER A C 1
ATOM 1536 O O . SER A 1 206 ? 7.056 -13.245 14.281 1.00 94.88 206 SER A O 1
ATOM 1538 N N . LEU A 1 207 ? 7.926 -12.631 12.298 1.00 95.81 207 LEU A N 1
ATOM 1539 C CA . LEU A 1 207 ? 9.324 -12.549 12.737 1.00 95.81 207 LEU A CA 1
ATOM 1540 C C . LEU A 1 207 ? 9.759 -11.104 13.039 1.00 95.81 207 LEU A C 1
ATOM 1542 O O . LEU A 1 207 ? 10.877 -10.890 13.497 1.00 95.81 207 LEU A O 1
ATOM 1546 N N . GLY A 1 208 ? 8.881 -10.134 12.759 1.00 95.12 208 GLY A N 1
ATOM 1547 C CA . GLY A 1 208 ? 9.101 -8.700 12.943 1.00 95.12 208 GLY A CA 1
ATOM 1548 C C . GLY A 1 208 ? 9.202 -8.245 14.386 1.00 95.12 208 GLY A C 1
ATOM 1549 O O . GLY A 1 208 ? 8.550 -8.796 15.277 1.00 95.12 208 GLY A O 1
ATOM 1550 N N . ALA A 1 209 ? 9.956 -7.170 14.579 1.00 94.81 209 ALA A N 1
ATOM 1551 C CA . ALA A 1 209 ? 9.905 -6.330 15.761 1.00 94.81 209 ALA A CA 1
ATOM 1552 C C . ALA A 1 209 ? 8.932 -5.155 15.552 1.00 94.81 209 ALA A C 1
ATOM 1554 O O . ALA A 1 209 ? 8.398 -4.930 14.468 1.00 94.81 209 ALA A O 1
ATOM 1555 N N . VAL A 1 210 ? 8.671 -4.404 16.620 1.00 92.50 210 VAL A N 1
ATOM 1556 C CA . VAL A 1 210 ? 7.872 -3.176 16.544 1.00 92.50 210 VAL A CA 1
ATOM 1557 C C . VAL A 1 210 ? 8.785 -2.032 16.117 1.00 92.50 210 VAL A C 1
ATOM 1559 O O . VAL A 1 210 ? 9.756 -1.729 16.810 1.00 92.50 210 VAL A O 1
ATOM 1562 N N . SER A 1 211 ? 8.459 -1.379 15.003 1.00 88.19 211 SER A N 1
ATOM 1563 C CA . SER A 1 211 ? 9.166 -0.188 14.534 1.00 88.19 211 SER A CA 1
ATOM 1564 C C . SER A 1 211 ? 8.912 0.975 15.489 1.00 88.19 211 SER A C 1
ATOM 1566 O O . SER A 1 211 ? 7.782 1.452 15.611 1.00 88.19 211 SER A O 1
ATOM 1568 N N . ALA A 1 212 ? 9.967 1.439 16.163 1.00 82.94 212 ALA A N 1
ATOM 1569 C CA . ALA A 1 212 ? 9.885 2.544 17.115 1.00 82.94 212 ALA A CA 1
ATOM 1570 C C . ALA A 1 212 ? 9.483 3.861 16.436 1.00 82.94 212 ALA A C 1
ATOM 1572 O O . ALA A 1 212 ? 8.686 4.615 16.989 1.00 82.94 212 ALA A O 1
ATOM 1573 N N . ASP A 1 213 ? 9.992 4.120 15.229 1.00 81.25 213 ASP A N 1
ATOM 1574 C CA . ASP A 1 213 ? 9.699 5.349 14.489 1.00 81.25 213 ASP A CA 1
ATOM 1575 C C . ASP A 1 213 ? 8.243 5.403 14.030 1.00 81.25 213 ASP A C 1
ATOM 1577 O O . ASP A 1 213 ? 7.562 6.408 14.243 1.00 81.25 213 ASP A O 1
ATOM 1581 N N . LEU A 1 214 ? 7.738 4.303 13.459 1.00 82.44 214 LEU A N 1
ATOM 1582 C CA . LEU A 1 214 ? 6.339 4.224 13.055 1.00 82.44 214 LEU A CA 1
ATOM 1583 C C . LEU A 1 214 ? 5.429 4.244 14.295 1.00 82.44 214 LEU A C 1
ATOM 1585 O O . LEU A 1 214 ? 4.454 4.991 14.319 1.00 82.44 214 LEU A O 1
ATOM 1589 N N . TRP A 1 215 ? 5.775 3.513 15.364 1.00 84.75 215 TRP A N 1
ATOM 1590 C CA . TRP A 1 215 ? 5.037 3.540 16.636 1.00 84.75 215 TRP A CA 1
ATOM 1591 C C . TRP A 1 215 ? 4.899 4.954 17.204 1.00 84.75 215 TRP A C 1
ATOM 1593 O O . TRP A 1 215 ? 3.786 5.386 17.507 1.00 84.75 215 TRP A O 1
ATOM 1603 N N . ALA A 1 216 ? 6.010 5.687 17.292 1.00 79.50 216 ALA A N 1
ATOM 1604 C CA . ALA A 1 216 ? 6.067 7.038 17.843 1.00 79.50 216 ALA A CA 1
ATOM 1605 C C . ALA A 1 216 ? 5.324 8.081 16.992 1.00 79.50 216 ALA A C 1
ATOM 1607 O O . ALA A 1 216 ? 4.951 9.139 17.509 1.00 79.50 216 ALA A O 1
ATOM 1608 N N . LEU A 1 217 ? 5.101 7.803 15.702 1.00 76.44 217 LEU A N 1
ATOM 1609 C CA . LEU A 1 217 ? 4.238 8.622 14.854 1.00 76.44 217 LEU A CA 1
ATOM 1610 C C . LEU A 1 217 ? 2.775 8.514 15.307 1.00 76.44 217 LEU A C 1
ATOM 1612 O O . LEU A 1 217 ? 2.099 9.528 15.448 1.00 76.44 217 LEU A O 1
ATOM 1616 N N . ALA A 1 218 ? 2.306 7.296 15.590 1.00 72.94 218 ALA A N 1
ATOM 1617 C CA . ALA A 1 218 ? 0.944 7.052 16.063 1.00 72.94 218 ALA A CA 1
ATOM 1618 C C . ALA A 1 218 ? 0.778 7.220 17.585 1.00 72.94 218 ALA A C 1
ATOM 1620 O O . ALA A 1 218 ? -0.353 7.246 18.064 1.00 72.94 218 ALA A O 1
ATOM 1621 N N . HIS A 1 219 ? 1.860 7.340 18.354 1.00 72.62 219 HIS A N 1
ATOM 1622 C CA . HIS A 1 219 ? 1.836 7.501 19.813 1.00 72.62 219 HIS A CA 1
ATOM 1623 C C . HIS A 1 219 ? 2.887 8.535 20.241 1.00 72.62 219 HIS A C 1
ATOM 1625 O O . HIS A 1 219 ? 3.946 8.174 20.756 1.00 72.62 219 HIS A O 1
ATOM 1631 N N . PRO A 1 220 ? 2.635 9.840 20.030 1.00 64.00 220 PRO A N 1
ATOM 1632 C CA . PRO A 1 220 ? 3.631 10.878 20.294 1.00 64.00 220 PRO A CA 1
ATOM 1633 C C . PRO A 1 220 ? 4.066 10.966 21.767 1.00 64.00 220 PRO A C 1
ATOM 1635 O O . PRO A 1 220 ? 5.175 11.424 22.032 1.00 64.00 220 PRO A O 1
ATOM 1638 N N . ALA A 1 221 ? 3.245 10.491 22.711 1.00 61.53 221 ALA A N 1
ATOM 1639 C CA . ALA A 1 221 ? 3.590 10.403 24.133 1.00 61.53 221 ALA A CA 1
ATOM 1640 C C . ALA A 1 221 ? 4.660 9.335 24.453 1.00 61.53 221 ALA A C 1
ATOM 1642 O O . ALA A 1 221 ? 5.329 9.440 25.475 1.00 61.53 221 ALA A O 1
ATOM 1643 N N . ASP A 1 222 ? 4.865 8.353 23.569 1.00 55.88 222 ASP A N 1
ATOM 1644 C CA . ASP A 1 222 ? 5.822 7.251 23.755 1.00 55.88 222 ASP A CA 1
ATOM 1645 C C . ASP A 1 222 ? 7.193 7.544 23.107 1.00 55.88 222 ASP A C 1
ATOM 1647 O O . ASP A 1 222 ? 8.020 6.648 22.922 1.00 55.88 222 ASP A O 1
ATOM 1651 N N . ARG A 1 223 ? 7.448 8.800 22.714 1.00 54.59 223 ARG A N 1
ATOM 1652 C CA . ARG A 1 223 ? 8.703 9.217 22.072 1.00 54.59 223 ARG A CA 1
ATOM 1653 C C . ARG A 1 223 ? 9.880 9.099 23.056 1.00 54.59 223 ARG A C 1
ATOM 1655 O O . ARG A 1 223 ? 9.857 9.754 24.098 1.00 54.59 223 ARG A O 1
ATOM 1662 N N . PRO A 1 224 ? 10.954 8.351 22.730 1.00 43.28 224 PRO A N 1
ATOM 1663 C CA . PRO A 1 224 ? 12.144 8.319 23.572 1.00 43.28 224 PRO A CA 1
ATOM 1664 C C . PRO A 1 224 ? 12.794 9.710 23.618 1.00 43.28 224 PRO A C 1
ATOM 1666 O O . PRO A 1 224 ? 13.221 10.228 22.585 1.00 43.28 224 PRO A O 1
ATOM 1669 N N . GLY A 1 225 ? 12.890 10.303 24.812 1.00 51.91 225 GLY A N 1
ATOM 1670 C CA . GLY A 1 225 ? 13.577 11.581 25.034 1.00 51.91 225 GLY A CA 1
ATOM 1671 C C . GLY A 1 225 ? 12.681 12.810 25.225 1.00 51.91 225 GLY A C 1
ATOM 1672 O O . GLY A 1 225 ? 13.196 13.923 25.108 1.00 51.91 225 GLY A O 1
ATOM 1673 N N . VAL A 1 226 ? 11.388 12.621 25.515 1.00 40.31 226 VAL A N 1
ATOM 1674 C CA . VAL A 1 226 ? 10.565 13.622 26.223 1.00 40.31 226 VAL A CA 1
ATOM 1675 C C . VAL A 1 226 ? 10.555 13.293 27.713 1.00 40.31 226 VAL A C 1
ATOM 1677 O O . VAL A 1 226 ? 10.509 12.084 28.037 1.00 40.31 226 VAL A O 1
#

Solvent-accessible surface area (backbone atoms only — not comparable to full-atom values): 13462 Å² total; per-residue (Å²): 100,44,95,75,77,38,40,28,33,40,17,7,47,43,65,50,59,77,75,43,70,85,54,55,80,42,76,50,66,30,86,63,85,55,48,81,58,48,49,67,30,32,54,48,6,48,54,44,46,53,51,51,71,74,38,58,86,72,53,76,43,77,45,62,42,72,50,29,68,59,20,28,12,62,66,61,20,49,95,25,74,67,34,57,52,48,53,53,51,52,50,53,53,52,52,52,52,51,57,55,44,66,68,44,72,60,44,69,40,76,51,76,50,68,51,95,46,28,44,38,67,69,28,51,54,88,74,82,47,67,52,18,64,47,54,55,78,47,76,50,77,30,44,74,86,81,70,75,88,70,88,72,72,76,51,100,68,92,58,81,86,68,68,80,43,92,60,101,58,91,59,62,77,64,74,99,46,78,66,41,72,66,87,83,76,64,74,60,20,48,61,32,32,53,21,53,77,68,73,42,80,55,60,89,87,58,87,32,54,69,46,64,69,65,47,29,66,80,33,67,88,70,40,92,88,118

Nearest PDB structures (foldseek):
  5udy-assembly1_A  TM=7.312E-01  e=2.072E-03  Homo sapiens
  6v8q-assembly1_A  TM=5.625E-01  e=6.976E-02  Salmonella enterica subsp. enterica serovar Typhimurium str. 14028S
  4miv-assembly3_F  TM=5.854E-01  e=1.239E+00  Homo sapiens

InterPro domains:
  IPR002591 Type I phosphodiesterase/nucleotide pyrophosphatase/phosphate transferase [PF01663] (45-124)
  IPR017850 Alkaline-phosphatase-like, core domain superfamily [G3DSA:3.40.720.10] (17-223)
  IPR017850 Alkaline-phosphatase-like, core domain superfamily [SSF53649] (2-208)
  IPR039524 GPI ethanolamine phosphate transferase 3 [PTHR23071] (2-216)